Protein AF-A0A7X3Z7V6-F1 (afdb_monomer_lite)

Sequence (197 aa):
FATQTPAPHGSTLRVSRHANAFFHFGKPVTSTQVEGDAVRISFADGTSYLADFVILGTGFTVDPLSRVEFGKAASEIQLWEDVFTPPEDEPSADLARFPYLNPDISIREKEPGKATWLKNVYCFNYGASASLGKVSGDIPGVSEGAEWLARALAATLYAEDIETHWRGLLDYAKPELDGSEWTASELEPTEREGQVA

Secondary structure (DSSP, 8-state):
--SPPPPPHHHHHHHTTSTT----TT--EEEEEEETTEEEEEETTS-EEEES-----------GGG-GGGGGGGGGB-BGGGT----TTS--HHHHTSB-B-TTSBBPBSSTTSSGGGGG-B--SGGGHHHH-SSSSSTTTHHHHHHHHHHHHHHHHHHHTHHHHHHHHHT----S--S-S--PPP-----------

Foldseek 3Di:
DVDDDDDDPVVCVVQVVDPPRDDDPPFDFDDWDDDPQWIWTAGPVRDIDTGNDDDDPPDDAQALPVDCVCPPCSVQFAFLLLPDDDDPVDDDPRRRRQGQDDQLQFTDTSDPPPCPCSRVDGDQEPSCCSHHNPQRHDPVRVVVNVVSNVVSVVVVVCVVCVVVVVVVVVPPDDDPDDPPPDDDDDDDDDPDPDPDD

Radius of gyration: 31.85 Å; chains: 1; bounding box: 66×59×101 Å

Structure (mmCIF, N/CA/C/O backbone):
data_AF-A0A7X3Z7V6-F1
#
_entry.id   AF-A0A7X3Z7V6-F1
#
loop_
_atom_site.group_PDB
_atom_site.id
_atom_site.type_symbol
_atom_site.label_atom_id
_atom_site.label_alt_id
_atom_site.label_comp_id
_atom_site.label_asym_id
_atom_site.label_entity_id
_atom_site.label_seq_id
_atom_site.pdbx_PDB_ins_code
_atom_site.Cartn_x
_atom_site.Cartn_y
_atom_site.Cartn_z
_atom_site.occupancy
_atom_site.B_iso_or_equiv
_atom_site.auth_seq_id
_atom_site.auth_comp_id
_atom_site.auth_asym_id
_atom_site.auth_atom_id
_atom_site.pdbx_PDB_model_num
ATOM 1 N N . PHE A 1 1 ? -2.231 8.484 8.009 1.00 71.25 1 PHE A N 1
ATOM 2 C CA . PHE A 1 1 ? -2.499 7.107 8.471 1.00 71.25 1 PHE A CA 1
ATOM 3 C C . PHE A 1 1 ? -3.329 7.046 9.750 1.00 71.25 1 PHE A C 1
ATOM 5 O O . PHE A 1 1 ? -4.149 6.148 9.845 1.00 71.25 1 PHE A O 1
ATOM 12 N N . ALA A 1 2 ? -3.197 8.001 10.684 1.00 72.31 2 ALA A N 1
ATOM 13 C CA . ALA A 1 2 ? -3.996 8.031 11.920 1.00 72.31 2 ALA A CA 1
ATOM 14 C C . ALA A 1 2 ? -5.523 8.108 11.703 1.00 72.31 2 ALA A C 1
ATOM 16 O O . ALA A 1 2 ? -6.296 7.617 12.520 1.00 72.31 2 ALA A O 1
ATOM 17 N N . THR A 1 3 ? -5.962 8.699 10.591 1.00 73.00 3 THR A N 1
ATOM 18 C CA . THR A 1 3 ? -7.380 8.829 10.237 1.00 73.00 3 THR A CA 1
ATOM 19 C C . THR A 1 3 ? -7.706 7.941 9.043 1.00 73.00 3 THR A C 1
ATOM 21 O O . THR A 1 3 ? -7.067 8.046 7.991 1.00 73.00 3 THR A O 1
ATOM 24 N N . GLN A 1 4 ? -8.707 7.076 9.199 1.00 74.19 4 GLN A N 1
ATOM 25 C CA . GLN A 1 4 ? -9.230 6.236 8.123 1.00 74.19 4 GLN A CA 1
ATOM 26 C C . GLN A 1 4 ? -10.363 6.940 7.372 1.00 74.19 4 GLN A C 1
ATOM 28 O O . GLN A 1 4 ? -10.990 7.872 7.882 1.00 74.19 4 GLN A O 1
ATOM 33 N N . THR A 1 5 ? -10.629 6.484 6.147 1.00 79.00 5 THR A N 1
ATOM 34 C CA . THR A 1 5 ? -11.783 6.944 5.370 1.00 79.00 5 THR A CA 1
ATOM 35 C C . THR A 1 5 ? -13.064 6.610 6.141 1.00 79.00 5 THR A C 1
ATOM 37 O O . THR A 1 5 ? -13.244 5.456 6.537 1.00 79.00 5 THR A O 1
ATOM 40 N N . PRO A 1 6 ? -13.959 7.584 6.380 1.00 84.19 6 PRO A N 1
ATOM 41 C CA . PRO A 1 6 ? -15.192 7.322 7.107 1.00 84.19 6 PRO A CA 1
ATOM 42 C C . PRO A 1 6 ? -16.095 6.361 6.329 1.00 84.19 6 PRO A C 1
ATOM 44 O O . PRO A 1 6 ? -16.021 6.258 5.101 1.00 84.19 6 PRO A O 1
ATOM 47 N N . ALA A 1 7 ? -17.002 5.694 7.045 1.00 87.62 7 ALA A N 1
ATOM 48 C CA . ALA A 1 7 ? -18.021 4.863 6.416 1.00 87.62 7 ALA A CA 1
ATOM 49 C C . ALA A 1 7 ? -18.830 5.676 5.377 1.00 87.62 7 ALA A C 1
ATOM 51 O O . ALA A 1 7 ? -19.183 6.831 5.651 1.00 87.62 7 ALA A O 1
ATOM 52 N N . PRO A 1 8 ? -19.165 5.103 4.201 1.00 90.94 8 PRO A N 1
ATOM 53 C CA . PRO A 1 8 ? -19.868 5.831 3.150 1.00 90.94 8 PRO A CA 1
ATOM 54 C C . PRO A 1 8 ? -21.193 6.413 3.642 1.00 90.94 8 PRO A C 1
ATOM 56 O O . PRO A 1 8 ? -22.052 5.679 4.133 1.00 90.94 8 PRO A O 1
ATOM 59 N N . HIS A 1 9 ? -21.391 7.717 3.430 1.00 93.62 9 HIS A N 1
ATOM 60 C CA . HIS A 1 9 ? -22.564 8.456 3.910 1.00 93.62 9 HIS A CA 1
ATOM 61 C C . HIS A 1 9 ? -23.893 7.753 3.584 1.00 93.62 9 HIS A C 1
ATOM 63 O O . HIS A 1 9 ? -24.727 7.544 4.464 1.00 93.62 9 HIS A O 1
ATOM 69 N N . GLY A 1 10 ? -24.066 7.308 2.336 1.00 96.31 10 GLY A N 1
ATOM 70 C CA . GLY A 1 10 ? -25.277 6.602 1.914 1.00 96.31 10 GLY A CA 1
ATOM 71 C C . GLY A 1 10 ? -25.501 5.269 2.635 1.00 96.31 10 GLY A C 1
ATOM 72 O O . GLY A 1 10 ? -26.644 4.917 2.908 1.00 96.31 10 GLY A O 1
ATOM 73 N N . SER A 1 11 ? -24.437 4.532 2.969 1.00 94.38 11 SER A N 1
ATOM 74 C CA . SER A 1 11 ? -24.537 3.280 3.731 1.00 94.38 11 SER A CA 1
ATOM 75 C C . SER A 1 11 ? -24.897 3.547 5.189 1.00 94.38 11 SER A C 1
ATOM 77 O O . SER A 1 11 ? -25.818 2.917 5.708 1.00 94.38 11 SER A O 1
ATOM 79 N N . THR A 1 12 ? -24.257 4.539 5.811 1.00 95.50 12 THR A N 1
ATOM 80 C CA . THR A 1 12 ? -24.565 4.969 7.181 1.00 95.50 12 THR A CA 1
ATOM 81 C C . THR A 1 12 ? -26.027 5.403 7.313 1.00 95.50 12 THR A C 1
ATOM 83 O O . THR A 1 12 ? -26.716 4.945 8.221 1.00 95.50 12 THR A O 1
ATOM 86 N N . LEU A 1 13 ? -26.543 6.190 6.358 1.00 96.75 13 LEU A N 1
ATOM 87 C CA . LEU A 1 13 ? -27.945 6.630 6.342 1.00 96.75 13 LEU A CA 1
ATOM 88 C C . LEU A 1 13 ? -28.961 5.505 6.122 1.00 96.75 13 LEU A C 1
ATOM 90 O O . LEU A 1 13 ? -30.123 5.667 6.490 1.00 96.75 13 LEU A O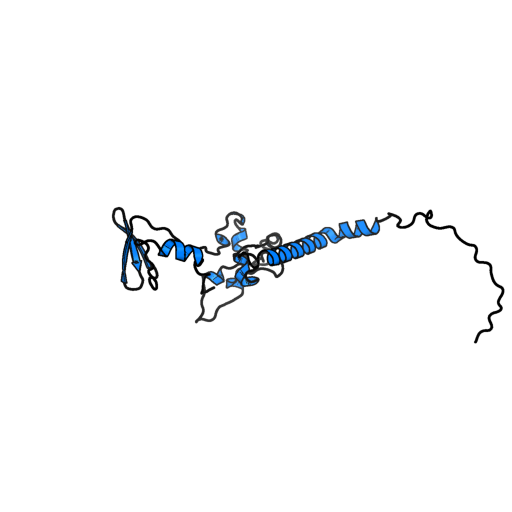 1
ATOM 94 N N . ARG A 1 14 ? -28.583 4.397 5.474 1.00 97.31 14 ARG A N 1
ATOM 95 C CA . ARG A 1 14 ? -29.479 3.237 5.346 1.00 97.31 14 ARG A CA 1
ATOM 96 C C . ARG A 1 14 ? -29.594 2.500 6.675 1.00 97.31 14 ARG A C 1
ATOM 98 O O . ARG A 1 14 ? -30.705 2.192 7.086 1.00 97.31 14 ARG A O 1
ATOM 105 N N . VAL A 1 15 ? -28.470 2.279 7.357 1.00 96.12 15 VAL A N 1
ATOM 106 C CA . VAL A 1 15 ? -28.438 1.592 8.657 1.00 96.12 15 VAL A CA 1
ATOM 107 C C . VAL A 1 15 ? -29.130 2.422 9.740 1.00 96.12 15 VAL A C 1
ATOM 109 O O . VAL A 1 15 ? -29.922 1.885 10.509 1.00 96.12 15 VAL A O 1
ATOM 112 N N . SER A 1 16 ? -28.909 3.740 9.767 1.00 96.88 16 SER A N 1
ATOM 113 C CA . SER A 1 16 ? -29.427 4.617 10.827 1.00 96.88 16 SER A CA 1
ATOM 114 C C . SER A 1 16 ? -30.951 4.780 10.859 1.00 96.88 16 SER A C 1
ATOM 116 O O . SER A 1 16 ? -31.480 5.353 11.806 1.00 96.88 16 SER A O 1
ATOM 118 N N . ARG A 1 17 ? -31.676 4.292 9.844 1.00 97.06 17 ARG A N 1
ATOM 119 C CA . ARG A 1 17 ? -33.149 4.340 9.790 1.00 97.06 17 ARG A CA 1
ATOM 120 C C . ARG A 1 17 ? -33.819 3.265 10.641 1.00 97.06 17 ARG A C 1
ATOM 122 O O . ARG A 1 17 ? -35.025 3.335 10.861 1.00 97.06 17 ARG A O 1
ATOM 129 N N . HIS A 1 18 ? -33.070 2.257 11.074 1.00 98.00 18 HIS A N 1
ATOM 130 C CA . HIS A 1 18 ? -33.606 1.141 11.837 1.00 98.00 18 HIS A CA 1
ATOM 131 C C . HIS A 1 18 ? -33.571 1.442 13.338 1.00 98.00 18 HIS A C 1
ATOM 133 O O . HIS A 1 18 ? -32.537 1.825 13.876 1.00 98.00 18 HIS A O 1
ATOM 139 N N . ALA A 1 19 ? -34.693 1.223 14.032 1.00 97.69 19 ALA A N 1
ATOM 140 C CA . ALA A 1 19 ? -34.815 1.498 15.468 1.00 97.69 19 ALA A CA 1
ATOM 141 C C . ALA A 1 19 ? -33.886 0.636 16.348 1.00 97.69 19 ALA A C 1
ATOM 143 O O . ALA A 1 19 ? -33.619 0.987 17.491 1.00 97.69 19 ALA A O 1
ATOM 144 N N . ASN A 1 20 ? -33.397 -0.488 15.819 1.00 96.75 20 ASN A N 1
ATOM 145 C CA . ASN A 1 20 ? -32.467 -1.405 16.474 1.00 96.75 20 ASN A CA 1
ATOM 146 C C . ASN A 1 20 ? -31.002 -1.216 16.028 1.00 96.75 20 ASN A C 1
ATOM 148 O O . ASN A 1 20 ? -30.181 -2.095 16.278 1.00 96.75 20 ASN A O 1
ATOM 152 N N . ALA A 1 21 ? -30.670 -0.112 15.350 1.00 96.56 21 ALA A N 1
ATOM 153 C CA . ALA A 1 21 ? -29.297 0.233 14.995 1.00 96.56 21 ALA A CA 1
ATOM 154 C C . ALA A 1 21 ? -28.728 1.267 15.976 1.00 96.56 21 ALA A C 1
ATOM 156 O O . ALA A 1 21 ? -29.267 2.365 16.122 1.00 96.56 21 ALA A O 1
ATOM 157 N N . PHE A 1 22 ? -27.606 0.931 16.615 1.00 95.56 22 PHE A N 1
ATOM 158 C CA . PHE A 1 22 ? -26.957 1.775 17.618 1.00 95.56 22 PHE A CA 1
ATOM 159 C C . PHE A 1 22 ? -25.530 2.123 17.194 1.00 95.56 22 PHE A C 1
ATOM 161 O O . PHE A 1 22 ? -24.788 1.272 16.708 1.00 95.56 22 PHE A O 1
ATOM 168 N N . PHE A 1 23 ? -25.142 3.383 17.397 1.00 94.75 23 PHE A N 1
ATOM 169 C CA . PHE A 1 23 ? -23.810 3.894 17.075 1.00 94.75 23 PHE A CA 1
ATOM 170 C C . PHE A 1 23 ? -23.120 4.324 18.368 1.00 94.75 23 PHE A C 1
ATOM 172 O O . PHE A 1 23 ? -23.480 5.337 18.969 1.00 94.75 23 PHE A O 1
ATOM 179 N N . HIS A 1 24 ? -22.139 3.542 18.811 1.00 94.31 24 HIS A N 1
ATOM 180 C CA . HIS A 1 24 ? -21.400 3.805 20.041 1.00 94.31 24 HIS A CA 1
ATOM 181 C C . HIS A 1 24 ? -20.011 4.367 19.719 1.00 94.31 24 HIS A C 1
ATOM 183 O O . HIS A 1 24 ? -19.082 3.630 19.401 1.00 94.31 24 HIS A O 1
ATOM 189 N N . PHE A 1 25 ? -19.878 5.692 19.786 1.00 93.00 25 PHE A N 1
ATOM 190 C CA . PHE A 1 25 ? -18.609 6.395 19.579 1.00 93.00 25 PHE A CA 1
ATOM 191 C C . PHE A 1 25 ? -17.807 6.493 20.879 1.00 93.00 25 PHE A C 1
ATOM 193 O O . PHE A 1 25 ? -18.372 6.413 21.968 1.00 93.00 25 PHE A O 1
ATOM 200 N N . GLY A 1 26 ? -16.488 6.676 20.774 1.00 92.38 26 GLY A N 1
ATOM 201 C CA . GLY A 1 26 ? -15.622 6.777 21.955 1.00 92.38 26 GLY A CA 1
ATOM 202 C C . GLY A 1 26 ? -15.549 5.483 22.773 1.00 92.38 26 GLY A C 1
ATOM 203 O O . GLY A 1 26 ? -15.212 5.526 23.951 1.00 92.38 26 GLY A O 1
ATOM 204 N N . LYS A 1 27 ? -15.841 4.333 22.151 1.00 95.50 27 LYS A N 1
ATOM 205 C CA . LYS A 1 27 ? -15.773 2.998 22.760 1.00 95.50 27 LYS A CA 1
ATOM 206 C C . LYS A 1 27 ? -14.655 2.138 22.143 1.00 95.50 27 LYS A C 1
ATOM 208 O O . LYS A 1 27 ? -14.966 1.155 21.472 1.00 95.50 27 LYS A O 1
ATOM 213 N N . PRO A 1 28 ? -13.359 2.476 22.313 1.00 94.56 28 PRO A N 1
ATOM 214 C CA . PRO A 1 28 ? -12.284 1.577 21.902 1.00 94.56 28 PRO A CA 1
ATOM 215 C C . PRO A 1 28 ? -12.444 0.223 22.594 1.00 94.56 28 PRO A C 1
ATOM 217 O O . PRO A 1 28 ? -12.554 0.172 23.821 1.00 94.56 28 PRO A O 1
ATOM 220 N N . VAL A 1 29 ? -12.479 -0.855 21.813 1.00 95.81 29 VAL A N 1
ATOM 221 C CA . VAL A 1 29 ? -12.531 -2.224 22.337 1.00 95.81 29 VAL A CA 1
ATOM 222 C C . VAL A 1 29 ? -11.159 -2.582 22.899 1.00 95.81 29 VAL A C 1
ATOM 224 O O . VAL A 1 29 ? -10.154 -2.430 22.209 1.00 95.81 29 VAL A O 1
ATOM 227 N N . THR A 1 30 ? -11.117 -3.061 24.139 1.00 97.06 30 THR A N 1
ATOM 228 C CA . THR A 1 30 ? -9.880 -3.479 24.820 1.00 97.06 30 THR A CA 1
ATOM 229 C C . THR A 1 30 ? -9.747 -4.991 24.911 1.00 97.06 30 THR A C 1
ATOM 231 O O . THR A 1 30 ? -8.635 -5.511 24.871 1.00 97.06 30 THR A O 1
ATOM 234 N N . SER A 1 31 ? -10.862 -5.715 25.012 1.00 97.00 31 SER A N 1
ATOM 235 C CA . SER A 1 31 ? -10.863 -7.176 25.017 1.00 97.00 31 SER A CA 1
ATOM 236 C C . SER A 1 31 ? -12.197 -7.748 24.551 1.00 97.00 31 SER A C 1
ATOM 238 O O . SER A 1 31 ? -13.240 -7.092 24.610 1.00 97.00 31 SER A O 1
ATOM 240 N N . THR A 1 32 ? -12.151 -9.001 24.099 1.00 97.00 32 THR A N 1
ATOM 241 C CA . THR A 1 32 ? -13.337 -9.825 23.869 1.00 97.00 32 THR A CA 1
ATOM 242 C C . THR A 1 32 ? -13.160 -11.160 24.580 1.00 97.00 32 THR A C 1
ATOM 244 O O . THR A 1 32 ? -12.076 -11.742 24.541 1.00 97.00 32 THR A O 1
ATOM 247 N N . GLN A 1 33 ? -14.200 -11.624 25.268 1.00 97.69 33 GLN A N 1
ATOM 248 C CA . GLN A 1 33 ? -14.177 -12.880 26.011 1.00 97.69 33 GLN A CA 1
ATOM 249 C C . GLN A 1 33 ? -15.481 -13.641 25.790 1.00 97.69 33 GLN A C 1
ATOM 251 O O . GLN A 1 33 ? -16.561 -13.065 25.889 1.00 97.69 33 GLN A O 1
ATOM 256 N N . VAL A 1 34 ? -15.381 -14.935 25.493 1.00 97.50 34 VAL A N 1
ATOM 257 C CA . VAL A 1 34 ? -16.552 -15.813 25.401 1.00 97.50 34 VAL A CA 1
ATOM 258 C C . VAL A 1 34 ? -17.108 -16.048 26.805 1.00 97.50 34 VAL A C 1
ATOM 260 O O . VAL A 1 34 ? -16.370 -16.433 27.712 1.00 97.50 34 VAL A O 1
ATOM 263 N N . GLU A 1 35 ? -18.408 -15.827 26.974 1.00 96.06 35 GLU A N 1
ATOM 264 C CA . GLU A 1 35 ? -19.155 -16.056 28.207 1.00 96.06 35 GLU A CA 1
ATOM 265 C C . GLU A 1 35 ? -20.439 -16.830 27.895 1.00 96.06 35 GLU A C 1
ATOM 267 O O . GLU A 1 35 ? -21.440 -16.262 27.458 1.00 96.06 35 GLU A O 1
ATOM 272 N N . GLY A 1 36 ? -20.405 -18.148 28.117 1.00 95.38 36 GLY A N 1
ATOM 273 C CA . GLY A 1 36 ? -21.494 -19.036 27.708 1.00 95.38 36 GLY A CA 1
ATOM 274 C C . GLY A 1 36 ? -21.668 -19.016 26.189 1.00 95.38 36 GLY A C 1
ATOM 275 O O . GLY A 1 36 ? -20.706 -19.256 25.462 1.00 95.38 36 GLY A O 1
ATOM 276 N N . ASP A 1 37 ? -22.879 -18.686 25.737 1.00 96.06 37 ASP A N 1
ATOM 277 C CA . ASP A 1 37 ? -23.245 -18.600 24.316 1.00 96.06 37 ASP A CA 1
ATOM 278 C C . ASP A 1 37 ? -23.080 -17.182 23.729 1.00 96.06 37 ASP A C 1
ATOM 280 O O . ASP A 1 37 ? -23.506 -16.919 22.608 1.00 96.06 37 ASP A O 1
ATOM 284 N N . ALA A 1 38 ? -22.470 -16.257 24.478 1.00 97.69 38 ALA A N 1
ATOM 285 C CA . ALA A 1 38 ? -22.272 -14.868 24.073 1.00 97.69 38 ALA A CA 1
ATOM 286 C C . ALA A 1 38 ? -20.796 -14.447 24.143 1.00 97.69 38 ALA A C 1
ATOM 288 O O . ALA A 1 38 ? -19.935 -15.133 24.699 1.00 97.69 38 ALA A O 1
ATOM 289 N N . VAL A 1 39 ? -20.501 -13.270 23.596 1.00 97.88 39 VAL A N 1
ATOM 290 C CA . VAL A 1 39 ? -19.197 -12.612 23.672 1.00 97.88 39 VAL A CA 1
ATOM 291 C C . VAL A 1 39 ? -19.338 -11.313 24.453 1.00 97.88 39 VAL A C 1
ATOM 293 O O . VAL A 1 39 ? -20.080 -10.411 24.058 1.00 97.88 39 VAL A O 1
ATOM 296 N N . ARG A 1 40 ? -18.591 -11.194 25.554 1.00 98.12 40 ARG A N 1
ATOM 297 C CA . ARG A 1 40 ? -18.402 -9.932 26.267 1.00 98.12 40 ARG A CA 1
ATOM 298 C C . ARG A 1 40 ? -17.357 -9.101 25.544 1.00 98.12 40 ARG A C 1
ATOM 300 O O . ARG A 1 40 ? -16.211 -9.517 25.403 1.00 98.12 40 ARG A O 1
ATOM 307 N N . ILE A 1 41 ? -17.750 -7.906 25.138 1.00 98.06 41 ILE A N 1
ATOM 308 C CA . ILE A 1 41 ? -16.894 -6.884 24.546 1.00 98.06 41 ILE A CA 1
ATOM 309 C C . ILE A 1 41 ? -16.616 -5.849 25.634 1.00 98.06 41 ILE A C 1
ATOM 311 O O . ILE A 1 41 ? -17.555 -5.234 26.140 1.00 98.06 41 ILE A O 1
ATOM 315 N N . SER A 1 42 ? -15.352 -5.668 26.006 1.00 98.06 42 SER A N 1
ATOM 316 C CA . SER A 1 42 ? -14.936 -4.668 26.996 1.00 98.06 42 SER A CA 1
ATOM 317 C C . SER A 1 42 ? -14.412 -3.421 26.301 1.00 98.06 42 SER A C 1
ATOM 319 O O . SER A 1 42 ? -13.704 -3.515 25.295 1.00 98.06 42 SER A O 1
ATOM 321 N N . PHE A 1 43 ? -14.740 -2.255 26.849 1.00 98.06 43 PHE A N 1
ATOM 322 C CA . PHE A 1 43 ? -14.331 -0.964 26.312 1.00 98.06 43 PHE A CA 1
ATOM 323 C C . PHE A 1 43 ? -13.353 -0.247 27.246 1.00 98.06 43 PHE A C 1
ATOM 325 O O . PHE A 1 43 ? -13.314 -0.493 28.452 1.00 98.06 43 PHE A O 1
ATOM 332 N N . ALA A 1 44 ? -12.568 0.675 26.687 1.00 97.06 44 ALA A N 1
ATOM 333 C CA . ALA A 1 44 ? -11.531 1.409 27.415 1.00 97.06 44 ALA A CA 1
ATOM 334 C C . ALA A 1 44 ? -12.058 2.280 28.571 1.00 97.06 44 ALA A C 1
ATOM 336 O O . ALA A 1 44 ? -11.307 2.592 29.490 1.00 97.06 44 ALA A O 1
ATOM 337 N N . ASP A 1 45 ? -13.340 2.647 28.558 1.00 96.38 45 ASP A N 1
ATOM 338 C CA . ASP A 1 45 ? -13.985 3.411 29.632 1.00 96.38 45 ASP A CA 1
ATOM 339 C C . ASP A 1 45 ? -14.537 2.533 30.772 1.00 96.38 45 ASP A C 1
ATOM 341 O O . ASP A 1 45 ? -15.274 3.012 31.632 1.00 96.38 45 ASP A O 1
ATOM 345 N N . GLY A 1 46 ? -14.206 1.238 30.769 1.00 96.62 46 GLY A N 1
ATOM 346 C CA . GLY A 1 46 ? -14.630 0.267 31.777 1.00 96.62 46 G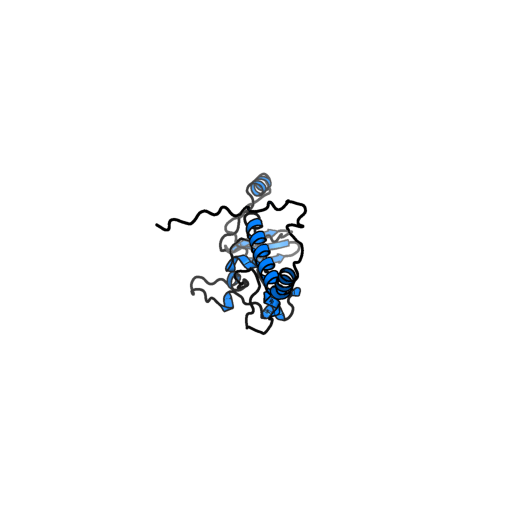LY A CA 1
ATOM 347 C C . GLY A 1 46 ? -16.032 -0.304 31.556 1.00 96.62 46 GLY A C 1
ATOM 348 O O . GLY A 1 46 ? -16.447 -1.195 32.297 1.00 96.62 46 GLY A O 1
ATOM 349 N N . THR A 1 47 ? -16.772 0.163 30.546 1.00 97.44 47 THR A N 1
ATOM 350 C CA . THR A 1 47 ? -18.068 -0.432 30.192 1.00 97.44 47 THR A CA 1
ATOM 351 C C . THR A 1 47 ? -17.897 -1.725 29.389 1.00 97.44 47 THR A C 1
ATOM 353 O O . THR A 1 47 ? -16.834 -1.996 28.830 1.00 97.44 47 THR A O 1
ATOM 356 N N . SER A 1 48 ? -18.952 -2.542 29.318 1.00 97.12 48 SER A N 1
ATOM 357 C CA . SER A 1 48 ? -18.970 -3.741 28.474 1.00 97.12 48 SER A CA 1
ATOM 358 C C . SER A 1 48 ? -20.340 -3.987 27.848 1.00 97.12 48 SER A C 1
ATOM 360 O O . SER A 1 48 ? -21.349 -3.451 28.311 1.00 97.12 48 SER A O 1
ATOM 362 N N . TYR A 1 49 ? -20.365 -4.795 26.790 1.00 97.06 49 TYR A N 1
ATOM 363 C CA . TYR A 1 49 ? -21.578 -5.228 26.102 1.00 97.06 49 TYR A CA 1
ATOM 364 C C . TYR A 1 49 ? -21.518 -6.731 25.820 1.00 97.06 49 TYR A C 1
ATOM 366 O O . TYR A 1 49 ? -20.454 -7.244 25.482 1.00 97.06 49 TYR A O 1
ATOM 374 N N . LEU A 1 50 ? -22.643 -7.432 25.966 1.00 97.69 50 LEU A N 1
ATOM 375 C CA . LEU A 1 50 ? -22.776 -8.844 25.604 1.00 97.69 50 LEU A CA 1
ATOM 376 C C . LEU A 1 50 ? -23.501 -8.947 24.265 1.00 97.69 50 LEU A C 1
ATOM 378 O O . LEU A 1 50 ? -24.576 -8.373 24.109 1.00 97.69 50 LEU A O 1
ATOM 382 N N . ALA A 1 51 ? -22.910 -9.675 23.322 1.00 97.44 51 ALA A N 1
ATOM 383 C CA . ALA A 1 51 ? -23.493 -9.929 22.011 1.00 97.44 51 ALA A CA 1
ATOM 384 C C . ALA A 1 51 ? -23.403 -11.416 21.660 1.00 97.44 51 ALA A C 1
ATOM 386 O O . ALA A 1 51 ? -22.391 -12.052 21.942 1.00 97.44 51 ALA A O 1
ATOM 387 N N . ASP A 1 52 ? -24.425 -11.950 20.994 1.00 97.81 52 ASP A N 1
ATOM 388 C CA . ASP A 1 52 ? -24.421 -13.341 20.516 1.00 97.81 52 ASP A CA 1
ATOM 389 C C . ASP A 1 52 ? -23.406 -13.546 19.375 1.00 97.81 52 ASP A C 1
ATOM 391 O O . ASP A 1 52 ? -22.813 -14.611 19.227 1.00 97.81 52 ASP A O 1
ATOM 395 N N . PHE A 1 53 ? -23.166 -12.501 18.573 1.00 96.19 53 PHE A N 1
ATOM 396 C CA . PHE A 1 53 ? -22.228 -12.519 17.450 1.00 96.19 53 PHE A CA 1
ATOM 397 C C . PHE A 1 53 ? -21.396 -11.239 17.392 1.00 96.19 53 PHE A C 1
ATOM 399 O O . PHE A 1 53 ? -21.884 -10.146 17.683 1.00 96.19 53 PHE A O 1
ATOM 406 N N . VAL A 1 54 ? -20.149 -11.369 16.933 1.00 95.69 54 VAL A N 1
ATOM 407 C CA . VAL A 1 54 ? -19.232 -10.244 16.711 1.00 95.69 54 VAL A CA 1
ATOM 408 C C . VAL A 1 54 ? -18.722 -10.280 15.275 1.00 95.69 54 VAL A C 1
ATOM 410 O O . VAL A 1 54 ? -18.183 -11.287 14.823 1.00 95.69 54 VAL A O 1
ATOM 413 N N . ILE A 1 55 ? -18.875 -9.164 14.560 1.00 95.12 55 ILE A N 1
ATOM 414 C CA . ILE A 1 55 ? -18.339 -8.973 13.208 1.00 95.12 55 ILE A CA 1
ATOM 415 C C . ILE A 1 55 ? -17.170 -7.991 13.298 1.00 95.12 55 ILE A C 1
ATOM 417 O O . ILE A 1 55 ? -17.346 -6.841 13.701 1.00 95.12 55 ILE A O 1
ATOM 421 N N . LEU A 1 56 ? -15.972 -8.442 12.919 1.00 92.50 56 LEU A N 1
ATOM 422 C CA . LEU A 1 56 ? -14.750 -7.641 12.998 1.00 92.50 56 LEU A CA 1
ATOM 423 C C . LEU A 1 56 ? -14.586 -6.772 11.747 1.00 92.50 56 LEU A C 1
ATOM 425 O O . LEU A 1 56 ? -14.064 -7.207 10.725 1.00 92.50 56 LEU A O 1
ATOM 429 N N . GLY A 1 57 ? -15.026 -5.519 11.842 1.00 89.44 57 GLY A N 1
ATOM 430 C CA . GLY A 1 57 ? -14.802 -4.480 10.831 1.00 89.44 57 GLY A CA 1
ATOM 431 C C . GLY A 1 57 ? -13.518 -3.676 11.062 1.00 89.44 57 GLY A C 1
ATOM 432 O O . GLY A 1 57 ? -13.545 -2.458 10.932 1.00 89.44 57 GLY A O 1
ATOM 433 N N . THR A 1 58 ? -12.418 -4.320 11.466 1.00 87.25 58 THR A N 1
ATOM 434 C CA . THR A 1 58 ? -11.185 -3.654 11.945 1.00 87.25 58 THR A CA 1
ATOM 435 C C . THR A 1 58 ? -10.157 -3.343 10.849 1.00 87.25 58 THR A C 1
ATOM 437 O O . THR A 1 58 ? -9.051 -2.906 11.152 1.00 87.25 58 THR A O 1
ATOM 440 N N . GLY A 1 59 ? -10.506 -3.541 9.576 1.00 85.88 59 GLY A N 1
ATOM 441 C CA . GLY A 1 59 ? -9.629 -3.249 8.439 1.00 85.88 59 GLY A CA 1
ATOM 442 C C . GLY A 1 59 ? -8.558 -4.316 8.191 1.00 85.88 59 GLY A C 1
ATOM 443 O O . GLY A 1 59 ? -8.779 -5.499 8.445 1.00 85.88 59 GLY A O 1
ATOM 444 N N . PHE A 1 60 ? -7.415 -3.886 7.653 1.00 84.00 60 PHE A N 1
ATOM 445 C CA . PHE A 1 60 ? -6.308 -4.742 7.217 1.00 84.00 60 PHE A CA 1
ATOM 446 C C . PHE A 1 60 ? -4.972 -4.229 7.761 1.00 84.00 60 PHE A C 1
ATOM 448 O O . PHE A 1 60 ? -4.822 -3.035 8.025 1.00 84.00 60 PHE A O 1
ATOM 455 N N . THR A 1 61 ? -3.990 -5.121 7.863 1.00 85.31 61 THR A N 1
ATOM 456 C CA . THR A 1 61 ? -2.601 -4.797 8.209 1.00 85.31 61 THR A CA 1
ATOM 457 C C . THR A 1 61 ? -1.691 -4.927 6.986 1.00 85.31 61 THR A C 1
ATOM 459 O O . THR A 1 61 ? -2.006 -5.641 6.031 1.00 85.31 61 THR A O 1
ATOM 462 N N . VAL A 1 62 ? -0.552 -4.231 7.006 1.00 86.00 62 VAL A N 1
ATOM 463 C CA . VAL A 1 62 ? 0.527 -4.412 6.025 1.00 86.00 62 VAL A CA 1
ATOM 464 C C . VAL A 1 62 ? 1.613 -5.257 6.675 1.00 86.00 62 VAL A C 1
ATOM 466 O O . VAL A 1 62 ? 2.191 -4.869 7.687 1.00 86.00 62 VAL A O 1
ATOM 469 N N . ASP A 1 63 ? 1.845 -6.439 6.110 1.00 83.94 63 ASP A N 1
ATOM 470 C CA . ASP A 1 63 ? 2.831 -7.388 6.611 1.00 83.94 63 ASP A CA 1
ATOM 471 C C . ASP A 1 63 ? 3.429 -8.218 5.467 1.00 83.94 63 ASP A C 1
ATOM 473 O O . ASP A 1 63 ? 2.862 -9.251 5.090 1.00 83.94 63 ASP A O 1
ATOM 477 N N . PRO A 1 64 ? 4.575 -7.801 4.909 1.00 74.81 64 PRO A N 1
ATOM 478 C CA . PRO A 1 64 ? 5.253 -8.563 3.864 1.00 74.81 64 PRO A CA 1
ATOM 479 C C . PRO A 1 64 ? 5.706 -9.957 4.326 1.00 74.81 64 PRO A C 1
ATOM 481 O O . PRO A 1 64 ? 5.720 -10.884 3.521 1.00 74.81 64 PRO A O 1
ATOM 484 N N . LEU A 1 65 ? 5.995 -10.138 5.622 1.00 77.06 65 LEU A N 1
ATOM 485 C CA . LEU A 1 65 ? 6.431 -11.418 6.195 1.00 77.06 65 LEU A CA 1
ATOM 486 C C . LEU A 1 65 ? 5.305 -12.456 6.247 1.00 77.06 65 LEU A C 1
ATOM 488 O O . LEU A 1 65 ? 5.572 -13.655 6.267 1.00 77.06 65 LEU A O 1
ATOM 492 N N . SER A 1 66 ? 4.046 -12.013 6.228 1.00 79.69 66 SER A N 1
ATOM 493 C CA . SER A 1 66 ? 2.880 -12.907 6.212 1.00 79.69 66 SER A CA 1
ATOM 494 C C . SER A 1 66 ? 2.626 -13.576 4.855 1.00 79.69 66 SER A C 1
ATOM 496 O O . SER A 1 66 ? 1.784 -14.471 4.749 1.00 79.69 66 SER A O 1
ATOM 498 N N . ARG A 1 67 ? 3.324 -13.142 3.798 1.00 83.00 67 ARG A N 1
ATOM 499 C CA . ARG A 1 67 ? 3.068 -13.560 2.418 1.00 83.00 67 ARG A CA 1
ATOM 500 C C . ARG A 1 67 ? 3.908 -14.774 2.051 1.00 83.00 67 ARG A C 1
ATOM 502 O O . ARG A 1 67 ? 5.104 -14.680 1.779 1.00 83.00 67 ARG A O 1
ATOM 509 N N . VAL A 1 68 ? 3.245 -15.927 2.016 1.00 86.25 68 VAL A N 1
ATOM 510 C CA . VAL A 1 68 ? 3.852 -17.225 1.689 1.00 86.25 68 VAL A CA 1
ATOM 511 C C . VAL A 1 68 ? 4.504 -17.241 0.306 1.00 86.25 68 VAL A C 1
ATOM 513 O O . VAL A 1 68 ? 5.457 -17.986 0.093 1.00 86.25 68 VAL A O 1
ATOM 516 N N . GLU A 1 69 ? 4.035 -16.395 -0.614 1.00 87.69 69 GLU A N 1
ATOM 517 C CA . GLU A 1 69 ? 4.527 -16.283 -1.988 1.00 87.69 69 GLU A CA 1
ATOM 518 C C . GLU A 1 69 ? 5.993 -15.821 -2.056 1.00 87.69 69 GLU A C 1
ATOM 520 O O . GLU A 1 69 ? 6.704 -16.184 -2.990 1.00 87.69 69 GLU A O 1
ATOM 525 N N . PHE A 1 70 ? 6.471 -15.074 -1.054 1.00 87.44 70 PHE A N 1
ATOM 526 C CA . PHE A 1 70 ? 7.872 -14.649 -0.972 1.00 87.44 70 PHE A CA 1
ATOM 527 C C . PHE A 1 70 ? 8.774 -15.676 -0.279 1.00 87.44 70 PHE A C 1
ATOM 529 O O . PHE A 1 70 ? 10.000 -15.614 -0.410 1.00 87.44 70 PHE A O 1
ATOM 536 N N . GLY A 1 71 ? 8.201 -16.634 0.455 1.00 88.44 71 GLY A N 1
ATOM 537 C CA . GLY A 1 71 ? 8.952 -17.636 1.207 1.00 88.44 71 GLY A CA 1
ATOM 538 C C . GLY A 1 71 ? 10.071 -17.010 2.049 1.00 88.44 71 GLY A C 1
ATOM 539 O O . GLY A 1 71 ? 9.848 -16.084 2.823 1.00 88.44 71 GLY A O 1
ATOM 540 N N . LYS A 1 72 ? 11.306 -17.495 1.869 1.00 87.69 72 LYS A N 1
ATOM 541 C CA . LYS A 1 72 ? 12.485 -16.976 2.587 1.00 87.69 72 LYS A CA 1
ATOM 542 C C . LYS A 1 72 ? 12.868 -15.547 2.196 1.00 87.69 72 LYS A C 1
ATOM 544 O O . LYS A 1 72 ? 13.531 -14.886 2.978 1.00 87.69 72 LYS A O 1
ATOM 549 N N . ALA A 1 73 ? 12.473 -15.073 1.014 1.00 90.06 73 ALA A N 1
ATOM 550 C CA . ALA A 1 73 ? 12.816 -13.728 0.561 1.00 90.06 73 ALA A CA 1
ATOM 551 C C . ALA A 1 73 ? 11.976 -12.640 1.241 1.00 90.06 73 ALA A C 1
ATOM 553 O O . ALA A 1 73 ? 12.300 -11.466 1.112 1.00 90.06 73 ALA A O 1
ATOM 554 N N . ALA A 1 74 ? 10.922 -13.003 1.982 1.00 92.19 74 ALA A N 1
ATOM 555 C CA . ALA A 1 74 ? 10.091 -12.027 2.679 1.00 92.19 74 ALA A CA 1
ATOM 556 C C . ALA A 1 74 ? 10.906 -11.184 3.678 1.00 92.19 74 ALA A C 1
ATOM 558 O O . ALA A 1 74 ? 10.684 -9.981 3.781 1.00 92.19 74 ALA A O 1
ATOM 559 N N . SER A 1 75 ? 11.888 -11.789 4.362 1.00 92.94 75 SER A N 1
ATOM 560 C CA . SER A 1 75 ? 12.806 -11.083 5.271 1.00 92.94 75 SER A CA 1
ATOM 561 C C . SER A 1 75 ? 13.849 -10.222 4.560 1.00 92.94 75 SER A C 1
ATOM 563 O O . SER A 1 75 ? 14.529 -9.434 5.210 1.00 92.94 75 SER A O 1
ATOM 565 N N . GLU A 1 76 ? 13.981 -10.375 3.242 1.00 95.88 76 GLU A N 1
ATOM 566 C CA . GLU A 1 76 ? 14.916 -9.618 2.407 1.00 95.88 76 GLU A CA 1
ATOM 567 C C . GLU A 1 76 ? 14.253 -8.389 1.768 1.00 95.88 76 GLU A C 1
ATOM 569 O O . GLU A 1 76 ? 14.909 -7.652 1.036 1.00 95.88 76 GLU A O 1
ATOM 574 N N . ILE A 1 77 ? 12.966 -8.145 2.033 1.00 96.12 77 ILE A N 1
ATOM 575 C CA . ILE A 1 77 ? 12.257 -6.930 1.622 1.00 96.12 77 ILE A CA 1
ATOM 576 C C . ILE A 1 77 ? 12.660 -5.794 2.564 1.00 96.12 77 ILE A C 1
ATOM 578 O O . ILE A 1 77 ? 12.497 -5.917 3.777 1.00 96.12 77 ILE A O 1
ATOM 582 N N . GLN A 1 78 ? 13.159 -4.683 2.020 1.00 96.94 78 GLN A N 1
ATOM 583 C CA . GLN A 1 78 ? 13.449 -3.495 2.822 1.00 96.94 78 GLN A CA 1
ATOM 584 C C . GLN A 1 78 ? 12.148 -2.862 3.318 1.00 96.94 78 GLN A C 1
ATOM 586 O O . GLN A 1 78 ? 11.232 -2.619 2.526 1.00 96.94 78 GLN A O 1
ATOM 591 N N . LEU A 1 79 ? 12.069 -2.569 4.613 1.00 96.62 79 LEU A N 1
ATOM 592 C CA . LEU A 1 79 ? 10.918 -1.921 5.241 1.00 96.62 79 LEU A CA 1
ATOM 593 C C . LEU A 1 79 ? 11.263 -0.498 5.689 1.00 96.62 79 LEU A C 1
ATOM 595 O O . LEU A 1 79 ? 12.429 -0.110 5.751 1.00 96.62 79 LEU A O 1
ATOM 599 N N . TRP A 1 80 ? 10.247 0.295 6.020 1.00 96.06 80 TRP A N 1
ATOM 600 C CA . TRP A 1 80 ? 10.450 1.650 6.535 1.00 96.06 80 TRP A CA 1
ATOM 601 C C . TRP A 1 80 ? 11.240 1.681 7.850 1.00 96.06 80 TRP A C 1
ATOM 603 O O . TRP A 1 80 ? 12.061 2.578 8.030 1.00 96.06 80 TRP A O 1
ATOM 613 N N . GLU A 1 81 ? 11.075 0.682 8.722 1.00 95.31 81 GLU A N 1
ATOM 614 C CA . GLU A 1 81 ? 11.893 0.537 9.940 1.00 95.31 81 GLU A CA 1
ATOM 615 C C . GLU A 1 81 ? 13.393 0.366 9.671 1.00 95.31 81 GLU A C 1
ATOM 617 O O . GLU A 1 81 ? 14.208 0.692 10.531 1.00 95.31 81 GLU A O 1
ATOM 622 N N . ASP A 1 82 ? 13.775 -0.097 8.477 1.00 95.94 82 ASP A N 1
ATOM 623 C CA . ASP A 1 82 ? 15.180 -0.283 8.111 1.00 95.94 82 ASP A CA 1
ATOM 624 C C . ASP A 1 82 ? 15.865 1.030 7.703 1.00 95.94 82 ASP A C 1
ATOM 626 O O . ASP A 1 82 ? 17.094 1.095 7.645 1.00 95.94 82 ASP A O 1
ATOM 630 N N . VAL A 1 83 ? 15.089 2.068 7.373 1.00 96.38 83 VAL A N 1
ATOM 631 C CA . VAL A 1 83 ? 15.605 3.319 6.786 1.00 96.38 83 VAL A CA 1
ATOM 632 C C . VAL A 1 83 ? 15.211 4.572 7.560 1.00 96.38 83 VAL A C 1
ATOM 634 O O . VAL A 1 83 ? 15.783 5.636 7.321 1.00 96.38 83 VAL A O 1
ATOM 637 N N . PHE A 1 84 ? 14.244 4.473 8.471 1.00 95.69 84 PHE A N 1
ATOM 638 C CA . PHE A 1 84 ? 13.718 5.611 9.207 1.00 95.69 84 PHE A CA 1
ATOM 639 C C . PHE A 1 84 ? 13.453 5.265 10.672 1.00 95.69 84 PHE A C 1
ATOM 641 O O . PHE A 1 84 ? 12.632 4.407 10.991 1.00 95.69 84 PHE A O 1
ATOM 648 N N . THR A 1 85 ? 14.102 6.011 11.564 1.00 95.50 85 THR A N 1
ATOM 649 C CA . THR A 1 85 ? 13.801 6.000 12.997 1.00 95.50 85 THR A CA 1
ATOM 650 C C . THR A 1 85 ? 12.839 7.150 13.300 1.00 95.50 85 THR A C 1
ATOM 652 O O . THR A 1 85 ? 13.230 8.307 13.115 1.00 95.50 85 THR A O 1
ATOM 655 N N . PRO A 1 86 ? 11.599 6.879 13.750 1.00 94.19 86 PRO A N 1
ATOM 656 C CA . PRO A 1 86 ? 10.664 7.938 14.103 1.00 94.19 86 PRO A CA 1
ATOM 657 C C . PRO A 1 86 ? 11.127 8.705 15.355 1.00 94.19 86 PRO A C 1
ATOM 659 O O . PRO A 1 86 ? 11.840 8.137 16.190 1.00 94.19 86 PRO A O 1
ATOM 662 N N . PRO A 1 87 ? 10.707 9.972 15.520 1.00 93.94 87 PRO A N 1
ATOM 663 C CA . PRO A 1 87 ? 10.816 10.685 16.791 1.00 93.94 87 PRO A CA 1
ATOM 664 C C . PRO A 1 87 ? 10.183 9.896 17.946 1.00 93.94 87 PRO A C 1
ATOM 666 O O . PRO A 1 87 ? 9.220 9.153 17.745 1.00 93.94 87 PRO A O 1
ATOM 669 N N . GLU A 1 88 ? 10.709 10.068 19.163 1.00 93.19 88 GLU A N 1
ATOM 670 C CA . GLU A 1 88 ? 10.247 9.330 20.353 1.00 93.19 88 GLU A CA 1
ATOM 671 C C . GLU A 1 88 ? 8.758 9.549 20.666 1.00 93.19 88 GLU A C 1
ATOM 673 O O . GLU A 1 88 ? 8.111 8.671 21.236 1.00 93.19 88 GLU A O 1
ATOM 678 N N . ASP A 1 89 ? 8.209 10.704 20.292 1.00 94.25 89 ASP A N 1
ATOM 679 C CA . ASP A 1 89 ? 6.824 11.108 20.527 1.00 94.25 89 ASP A CA 1
ATOM 680 C C . ASP A 1 89 ? 5.851 10.706 19.406 1.00 94.25 89 ASP A C 1
ATOM 682 O O . ASP A 1 89 ? 4.636 10.793 19.594 1.00 94.25 89 ASP A O 1
ATOM 686 N N . GLU A 1 90 ? 6.350 10.187 18.279 1.00 90.50 90 GLU A N 1
ATOM 687 C CA . GLU A 1 90 ? 5.536 9.752 17.135 1.00 90.50 90 GLU A CA 1
ATOM 688 C C . GLU A 1 90 ? 5.840 8.306 16.672 1.00 90.50 90 GLU A C 1
ATOM 690 O O . GLU A 1 90 ? 6.012 8.054 15.472 1.00 90.50 90 GLU A O 1
ATOM 695 N N . PRO A 1 91 ? 5.898 7.301 17.573 1.00 91.38 91 PRO A N 1
ATOM 696 C CA . PRO A 1 91 ? 6.149 5.927 17.161 1.00 91.38 91 PRO A CA 1
ATOM 697 C C . PRO A 1 91 ? 4.956 5.361 16.379 1.00 91.38 91 PRO A C 1
ATOM 699 O O . PRO A 1 91 ? 3.792 5.546 16.740 1.00 91.38 91 PRO A O 1
ATOM 702 N N . SER A 1 92 ? 5.236 4.586 15.330 1.00 91.19 92 SER A N 1
ATOM 703 C CA . SER A 1 92 ? 4.202 3.851 14.599 1.00 91.19 92 SE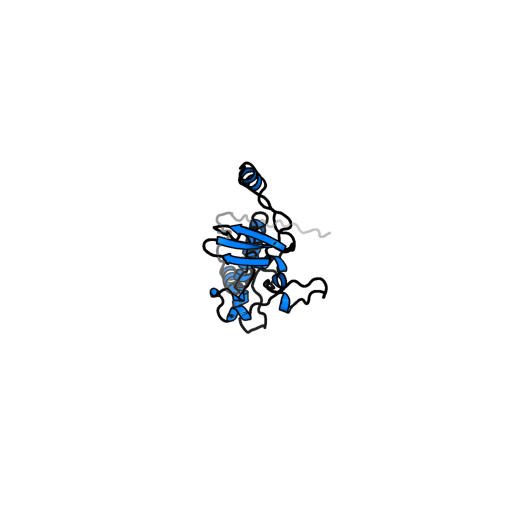R A CA 1
ATOM 704 C C . SER A 1 92 ? 4.713 2.495 14.124 1.00 91.19 92 SER A C 1
ATOM 706 O O . SER A 1 92 ? 5.358 2.383 13.081 1.00 91.19 92 SER A O 1
ATOM 708 N N . ALA A 1 93 ? 4.381 1.449 14.885 1.00 89.00 93 ALA A N 1
ATOM 709 C CA . ALA A 1 93 ? 4.698 0.068 14.521 1.00 89.00 93 ALA A CA 1
ATOM 710 C C . ALA A 1 93 ? 4.013 -0.358 13.212 1.00 89.00 93 ALA A C 1
ATOM 712 O O . ALA A 1 93 ? 4.575 -1.133 12.449 1.00 89.00 93 ALA A O 1
ATOM 713 N N . ASP A 1 94 ? 2.825 0.173 12.913 1.00 88.50 94 ASP A N 1
ATOM 714 C CA . ASP A 1 94 ? 2.134 -0.137 11.661 1.00 88.50 94 ASP A CA 1
ATOM 715 C C . ASP A 1 94 ? 2.874 0.436 10.448 1.00 88.50 94 ASP A C 1
ATOM 717 O O . ASP A 1 94 ? 3.034 -0.261 9.449 1.00 88.50 94 ASP A O 1
ATOM 721 N N . LEU A 1 95 ? 3.354 1.686 10.526 1.00 90.94 95 LEU A N 1
ATOM 722 C CA . LEU A 1 95 ? 4.082 2.322 9.421 1.00 90.94 95 LEU A CA 1
ATOM 723 C C . LEU A 1 95 ? 5.471 1.735 9.209 1.00 90.94 95 LEU A C 1
ATOM 725 O O . LEU A 1 95 ? 5.894 1.593 8.064 1.00 90.94 95 LEU A O 1
ATOM 729 N N . ALA A 1 96 ? 6.137 1.341 10.293 1.00 93.06 96 ALA A N 1
ATOM 730 C CA . ALA A 1 96 ? 7.422 0.649 10.265 1.00 93.06 96 ALA A CA 1
ATOM 731 C C . ALA A 1 96 ? 7.427 -0.563 9.313 1.00 93.06 96 ALA A C 1
ATOM 733 O O . ALA A 1 96 ? 8.415 -0.803 8.623 1.00 93.06 96 ALA A O 1
ATOM 734 N N . ARG A 1 97 ? 6.296 -1.275 9.208 1.00 92.94 97 ARG A N 1
ATOM 735 C CA . ARG A 1 97 ? 6.158 -2.513 8.422 1.00 92.94 97 ARG A CA 1
ATOM 736 C C . ARG A 1 97 ? 5.852 -2.305 6.941 1.00 92.94 97 ARG A C 1
ATOM 738 O O . ARG A 1 97 ? 5.737 -3.285 6.201 1.00 92.94 97 ARG A O 1
ATOM 745 N N . PHE A 1 98 ? 5.678 -1.066 6.484 1.00 94.50 98 PHE A N 1
ATOM 746 C CA . PHE A 1 98 ? 5.452 -0.809 5.064 1.00 94.50 98 PHE A CA 1
ATOM 747 C C . PHE A 1 98 ? 6.735 -1.095 4.265 1.00 94.50 98 PHE A C 1
ATOM 749 O O . PHE A 1 98 ? 7.815 -0.694 4.705 1.00 94.50 98 PHE A O 1
ATOM 756 N N . PRO A 1 99 ? 6.642 -1.735 3.083 1.00 95.06 99 PRO A N 1
ATOM 757 C CA . PRO A 1 99 ? 7.769 -1.850 2.166 1.00 95.06 99 PRO A CA 1
ATOM 758 C C . PRO A 1 99 ? 8.348 -0.483 1.799 1.00 95.06 99 PRO A C 1
ATOM 760 O O . PRO A 1 99 ? 7.607 0.436 1.445 1.00 95.06 99 PRO A O 1
ATOM 763 N N . TYR A 1 100 ? 9.672 -0.372 1.831 1.00 96.50 100 TYR A N 1
ATOM 764 C CA . TYR A 1 100 ? 10.393 0.778 1.310 1.00 96.50 100 TYR A CA 1
ATOM 765 C C . TYR A 1 100 ? 10.696 0.555 -0.175 1.00 96.50 100 TYR A C 1
ATOM 767 O O . TYR A 1 100 ? 11.625 -0.163 -0.541 1.00 96.50 100 TYR A O 1
ATOM 775 N N . LEU A 1 101 ? 9.850 1.115 -1.039 1.00 96.06 101 LEU A N 1
ATOM 776 C CA . LEU A 1 101 ? 9.880 0.857 -2.481 1.00 96.06 101 LEU A CA 1
ATOM 777 C C . LEU A 1 101 ? 10.835 1.778 -3.241 1.00 96.06 101 LEU A C 1
ATOM 779 O O . LEU A 1 101 ? 11.136 2.896 -2.818 1.00 96.06 101 LEU A O 1
ATOM 783 N N . ASN A 1 102 ? 11.243 1.318 -4.420 1.00 96.00 102 ASN A N 1
ATOM 784 C CA . ASN A 1 102 ? 11.904 2.155 -5.412 1.00 96.00 102 ASN A CA 1
ATOM 785 C C . ASN A 1 102 ? 10.902 3.116 -6.095 1.00 96.00 102 ASN A C 1
ATOM 787 O O . ASN A 1 102 ? 9.691 2.868 -6.079 1.00 96.00 102 ASN A O 1
ATOM 791 N N . PRO A 1 103 ? 11.384 4.189 -6.760 1.00 94.56 103 PRO A N 1
ATOM 792 C CA . PRO A 1 103 ? 10.528 5.123 -7.503 1.00 94.56 103 PRO A CA 1
ATOM 793 C C . PRO A 1 103 ? 9.747 4.506 -8.671 1.00 94.56 103 PRO A C 1
ATOM 795 O O . PRO A 1 103 ? 8.893 5.160 -9.252 1.00 94.56 103 PRO A O 1
ATOM 798 N N . ASP A 1 104 ? 10.046 3.275 -9.065 1.00 94.19 104 ASP A N 1
ATOM 799 C CA . ASP A 1 104 ? 9.367 2.546 -10.136 1.00 94.19 104 ASP A CA 1
ATOM 800 C C . ASP A 1 104 ? 8.336 1.531 -9.602 1.00 94.19 104 ASP A C 1
ATOM 802 O O . ASP A 1 104 ? 7.841 0.705 -10.364 1.00 94.19 104 ASP A O 1
ATOM 806 N N . ILE A 1 105 ? 7.998 1.598 -8.304 1.00 94.31 105 ILE A N 1
ATOM 807 C CA . ILE A 1 105 ? 7.053 0.711 -7.593 1.00 94.31 105 ILE A CA 1
ATOM 808 C C . ILE A 1 105 ? 7.639 -0.686 -7.295 1.00 94.31 105 ILE A C 1
ATOM 810 O O . ILE A 1 105 ? 6.996 -1.498 -6.618 1.00 94.31 105 ILE A O 1
ATOM 814 N N . SER A 1 106 ? 8.873 -0.974 -7.722 1.00 95.94 106 SER A N 1
ATOM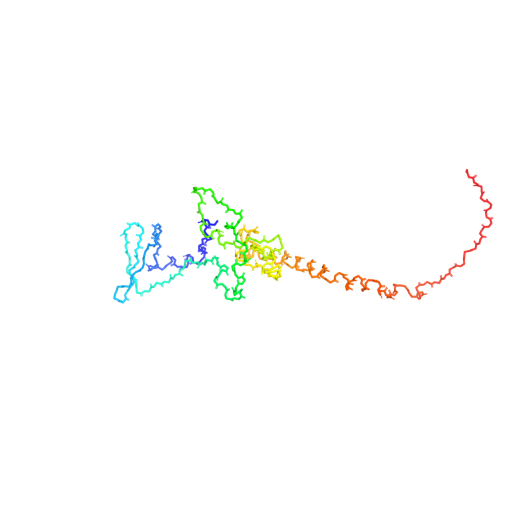 815 C CA . SER A 1 106 ? 9.527 -2.250 -7.430 1.00 95.94 106 SER A CA 1
ATOM 816 C C . SER A 1 106 ? 9.931 -2.388 -5.959 1.00 95.94 106 SER A C 1
ATOM 818 O O . SER A 1 106 ? 10.222 -1.412 -5.254 1.00 95.94 106 SER A O 1
ATOM 820 N N . ILE A 1 107 ? 9.943 -3.634 -5.490 1.00 95.56 107 ILE A N 1
ATOM 821 C CA . ILE A 1 107 ? 10.433 -4.002 -4.167 1.00 95.56 107 ILE A CA 1
ATOM 822 C C . ILE A 1 107 ? 11.953 -3.836 -4.124 1.00 95.56 107 ILE A C 1
ATOM 824 O O . ILE A 1 107 ? 12.681 -4.259 -5.024 1.00 95.56 107 ILE A O 1
ATOM 828 N N . ARG A 1 108 ? 12.434 -3.250 -3.027 1.00 95.94 108 ARG A N 1
ATOM 829 C CA . ARG A 1 108 ? 13.855 -3.060 -2.757 1.00 95.94 108 ARG A CA 1
ATOM 830 C C . ARG A 1 108 ? 14.390 -4.135 -1.814 1.00 95.94 108 ARG A C 1
ATOM 832 O O . ARG A 1 108 ? 13.727 -4.512 -0.848 1.00 95.94 108 ARG A O 1
ATOM 839 N N . GLU A 1 109 ? 15.606 -4.598 -2.088 1.00 96.44 109 GLU A N 1
ATOM 840 C CA . GLU A 1 109 ? 16.336 -5.493 -1.190 1.00 96.44 109 GLU A CA 1
ATOM 841 C C . GLU A 1 109 ? 16.740 -4.759 0.095 1.00 96.44 109 GLU A C 1
ATOM 843 O O . GLU A 1 109 ? 17.297 -3.659 0.041 1.00 96.44 109 GLU A O 1
ATOM 848 N N . LYS A 1 110 ? 16.510 -5.397 1.245 1.00 96.00 110 LYS A N 1
ATOM 849 C CA . LYS A 1 110 ? 17.003 -4.960 2.555 1.00 96.00 110 LYS A CA 1
ATOM 850 C C . LYS A 1 110 ? 18.526 -4.939 2.582 1.00 96.00 110 LYS A C 1
ATOM 852 O O . LYS A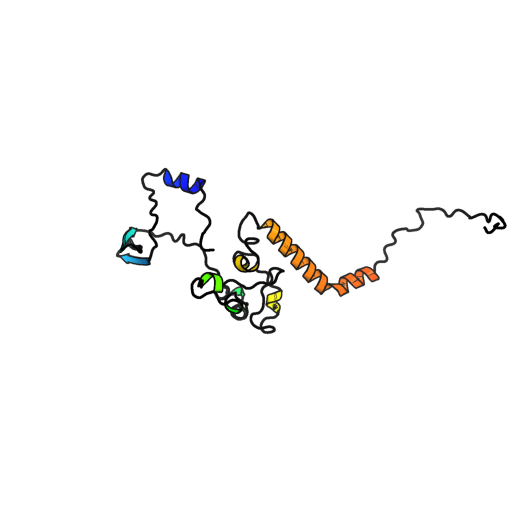 1 110 ? 19.136 -3.946 2.968 1.00 96.00 110 LYS A O 1
ATOM 857 N N . GLU A 1 111 ? 19.129 -6.031 2.125 1.00 96.00 111 GLU A N 1
ATOM 858 C CA . GLU A 1 111 ? 20.566 -6.161 1.929 1.00 96.00 111 GLU A CA 1
ATOM 859 C C . GLU A 1 111 ? 20.849 -6.432 0.444 1.00 96.00 111 GLU A C 1
ATOM 861 O O . GLU A 1 111 ? 20.412 -7.462 -0.079 1.00 96.00 111 GLU A O 1
ATOM 866 N N . PRO A 1 112 ? 21.574 -5.536 -0.250 1.00 94.81 112 PRO A N 1
ATOM 867 C CA . PRO A 1 112 ? 21.853 -5.691 -1.674 1.00 94.81 112 PRO A CA 1
ATOM 868 C C . PRO A 1 112 ? 22.509 -7.036 -2.008 1.00 94.81 112 PRO A C 1
ATOM 870 O O . PRO A 1 112 ? 23.525 -7.405 -1.416 1.00 94.81 112 PRO A O 1
ATOM 873 N N . GLY A 1 113 ? 21.961 -7.749 -2.994 1.00 95.44 113 GLY A N 1
ATOM 874 C CA . GLY A 1 113 ? 22.517 -9.005 -3.499 1.00 95.44 113 GLY A CA 1
ATOM 875 C C . GLY A 1 113 ? 21.943 -10.283 -2.878 1.00 95.44 113 GLY A C 1
ATOM 876 O O . GLY A 1 113 ? 22.219 -11.363 -3.404 1.00 95.44 113 GLY A O 1
ATOM 877 N N . LYS A 1 114 ? 21.149 -10.207 -1.802 1.00 95.06 114 LYS A N 1
ATOM 878 C CA . LYS A 1 114 ? 20.568 -11.397 -1.150 1.00 95.06 114 LYS A CA 1
ATOM 879 C C . LYS A 1 114 ? 19.350 -11.968 -1.874 1.00 95.06 114 LYS A C 1
ATOM 881 O O . LYS A 1 114 ? 19.126 -13.178 -1.845 1.00 95.06 114 LYS A O 1
ATOM 886 N N . ALA A 1 115 ? 18.571 -11.120 -2.531 1.00 94.94 115 ALA A N 1
ATOM 887 C CA . ALA A 1 115 ? 17.352 -11.470 -3.242 1.00 94.94 115 ALA A CA 1
ATOM 888 C C . ALA A 1 115 ? 17.169 -10.560 -4.470 1.00 94.94 115 ALA A C 1
ATOM 890 O O . ALA A 1 115 ? 16.154 -9.885 -4.624 1.00 94.94 115 ALA A O 1
ATOM 891 N N . THR A 1 116 ? 18.148 -10.573 -5.380 1.00 94.25 116 THR A N 1
ATOM 892 C CA . THR A 1 116 ? 18.235 -9.648 -6.531 1.00 94.25 116 THR A CA 1
ATOM 893 C C . THR A 1 116 ? 17.026 -9.670 -7.463 1.00 94.25 116 THR A C 1
ATOM 895 O O . THR A 1 116 ? 16.802 -8.719 -8.208 1.00 94.25 116 THR A O 1
ATOM 898 N N . TRP A 1 117 ? 16.236 -10.743 -7.433 1.00 94.38 117 TRP A N 1
ATOM 899 C CA . TRP A 1 117 ? 15.002 -10.882 -8.201 1.00 94.38 117 TRP A CA 1
ATOM 900 C C . TRP A 1 117 ? 13.850 -10.021 -7.662 1.00 94.38 117 TRP A C 1
ATOM 902 O O . TRP A 1 117 ? 12.902 -9.771 -8.403 1.00 94.38 117 TRP A O 1
ATOM 912 N N . LEU A 1 118 ? 13.920 -9.532 -6.415 1.00 95.06 118 LEU A N 1
ATOM 913 C CA . LEU A 1 118 ? 12.886 -8.671 -5.826 1.00 95.06 118 LEU A CA 1
ATOM 914 C C . LEU A 1 118 ? 12.685 -7.373 -6.614 1.00 95.06 118 LEU A C 1
ATOM 916 O O . LEU A 1 118 ? 11.562 -6.881 -6.679 1.00 95.06 118 LEU A O 1
ATOM 920 N N . LYS A 1 119 ? 13.725 -6.882 -7.302 1.00 93.81 119 LYS A N 1
ATOM 921 C CA . LYS A 1 119 ? 13.627 -5.721 -8.204 1.00 93.81 119 LYS A CA 1
ATOM 922 C C . LYS A 1 119 ? 12.623 -5.920 -9.354 1.00 93.81 119 LYS A C 1
ATOM 924 O O . LYS A 1 119 ? 12.193 -4.949 -9.958 1.00 93.81 119 LYS A O 1
ATOM 929 N N . ASN A 1 120 ? 12.246 -7.168 -9.647 1.00 94.69 120 ASN A N 1
ATOM 930 C CA . ASN A 1 120 ? 11.275 -7.526 -10.684 1.00 94.69 120 ASN A CA 1
ATOM 931 C C . ASN A 1 120 ? 9.855 -7.723 -10.115 1.00 94.69 120 ASN A C 1
ATOM 933 O O . ASN A 1 120 ? 8.944 -8.125 -10.839 1.00 94.69 120 ASN A O 1
ATOM 937 N N . VAL A 1 121 ? 9.656 -7.493 -8.813 1.00 94.75 121 VAL A N 1
ATOM 938 C CA . VAL A 1 121 ? 8.355 -7.583 -8.148 1.00 94.75 121 VAL A CA 1
ATOM 939 C C . VAL A 1 121 ? 7.857 -6.179 -7.851 1.00 94.75 121 VAL A C 1
ATOM 941 O O . VAL A 1 121 ? 8.516 -5.416 -7.153 1.00 94.75 121 VAL A O 1
ATOM 944 N N . TYR A 1 122 ? 6.662 -5.855 -8.336 1.00 94.56 122 TYR A N 1
ATOM 945 C CA . TYR A 1 122 ? 6.079 -4.522 -8.218 1.00 94.56 122 TYR A CA 1
ATOM 946 C C . TYR A 1 122 ? 4.953 -4.513 -7.186 1.00 94.56 122 TYR A C 1
ATOM 948 O O . TYR A 1 122 ? 3.993 -5.282 -7.277 1.00 94.56 122 TYR A O 1
ATOM 956 N N . CYS A 1 123 ? 5.053 -3.634 -6.191 1.00 93.00 123 CYS A N 1
ATOM 957 C CA . CYS A 1 123 ? 4.082 -3.537 -5.105 1.00 93.00 123 CYS A CA 1
ATOM 958 C C . CYS A 1 123 ? 2.938 -2.583 -5.478 1.00 93.00 123 CYS A C 1
ATOM 960 O O . CYS A 1 123 ? 2.811 -1.486 -4.944 1.00 93.00 123 CYS A O 1
ATOM 962 N N . PHE A 1 124 ? 2.071 -2.994 -6.403 1.00 92.94 124 PHE A N 1
ATOM 963 C CA . PHE A 1 124 ? 0.907 -2.195 -6.800 1.00 92.94 124 PHE A CA 1
ATOM 964 C C . PHE A 1 124 ? -0.323 -2.498 -5.929 1.00 92.94 124 PHE A C 1
ATOM 966 O O . PHE A 1 124 ? -1.311 -3.075 -6.374 1.00 92.94 124 PHE A O 1
ATOM 973 N N . ASN A 1 125 ? -0.228 -2.169 -4.638 1.00 90.81 125 ASN A N 1
ATOM 974 C CA . ASN A 1 125 ? -1.313 -2.286 -3.656 1.00 90.81 125 ASN A CA 1
ATOM 975 C C . ASN A 1 125 ? -1.112 -1.289 -2.494 1.00 90.81 125 ASN A C 1
ATOM 977 O O . ASN A 1 125 ? -0.166 -0.501 -2.513 1.00 90.81 125 ASN A O 1
ATOM 981 N N . TYR A 1 126 ? -1.962 -1.332 -1.459 1.00 89.69 126 TYR A N 1
ATOM 982 C CA . TYR A 1 126 ? -1.906 -0.419 -0.305 1.00 89.69 126 TYR A CA 1
ATOM 983 C C . TYR A 1 126 ? -0.534 -0.335 0.394 1.00 89.69 126 TYR A C 1
ATOM 985 O O . TYR A 1 126 ? -0.195 0.724 0.925 1.00 89.69 126 TYR A O 1
ATOM 993 N N . GLY A 1 127 ? 0.282 -1.393 0.350 1.00 91.06 127 GLY A N 1
ATOM 994 C CA . GLY A 1 127 ? 1.636 -1.411 0.910 1.00 91.06 127 GLY A CA 1
ATOM 995 C C . GLY A 1 127 ? 2.584 -0.371 0.301 1.00 91.06 127 GLY A C 1
ATOM 996 O O . GLY A 1 127 ? 3.540 0.023 0.956 1.00 91.06 127 GLY A O 1
ATOM 997 N N . ALA A 1 128 ? 2.299 0.154 -0.894 1.00 92.44 128 ALA A N 1
ATOM 998 C CA . ALA A 1 128 ? 3.083 1.239 -1.488 1.00 92.44 128 ALA A CA 1
ATOM 999 C C . ALA A 1 128 ? 2.822 2.619 -0.871 1.00 92.44 128 ALA A C 1
ATOM 1001 O O . ALA A 1 128 ? 3.584 3.553 -1.122 1.00 92.44 128 ALA A O 1
ATOM 1002 N N . SER A 1 129 ? 1.766 2.768 -0.063 1.00 91.62 129 SER A N 1
ATOM 1003 C CA . SER A 1 129 ? 1.266 4.086 0.346 1.00 91.62 129 SER A CA 1
ATOM 1004 C C . SER A 1 129 ? 2.284 4.924 1.115 1.00 91.62 129 SER A C 1
ATOM 1006 O O . SER A 1 129 ? 2.266 6.147 0.999 1.00 91.62 129 SER A O 1
ATOM 1008 N N . ALA A 1 130 ? 3.160 4.289 1.897 1.00 93.12 130 ALA A N 1
ATOM 1009 C CA . ALA A 1 130 ? 4.184 4.995 2.661 1.00 93.12 130 ALA A CA 1
ATOM 1010 C C . ALA A 1 130 ? 5.318 5.530 1.768 1.00 93.12 130 ALA A C 1
ATOM 1012 O O . ALA A 1 130 ? 5.818 6.621 2.016 1.00 93.12 130 ALA A O 1
ATOM 1013 N N . SER A 1 131 ? 5.688 4.807 0.705 1.00 94.69 131 SER A N 1
ATOM 1014 C CA . SER A 1 131 ? 6.754 5.223 -0.217 1.00 94.69 131 SER A CA 1
ATOM 1015 C C . SER A 1 131 ? 6.273 6.144 -1.334 1.00 94.69 131 SER A C 1
ATOM 1017 O O . SER A 1 131 ? 6.986 7.073 -1.697 1.00 94.69 131 SER A O 1
ATOM 1019 N N . LEU A 1 132 ? 5.086 5.891 -1.890 1.00 92.94 132 LEU A N 1
ATOM 1020 C CA . LEU A 1 132 ? 4.644 6.491 -3.157 1.00 92.94 132 LEU A CA 1
ATOM 1021 C C . LEU A 1 132 ? 3.305 7.237 -3.044 1.00 92.94 132 LEU A C 1
ATOM 1023 O O . LEU A 1 132 ? 2.812 7.789 -4.025 1.00 92.94 132 LEU A O 1
ATOM 1027 N N . GLY A 1 133 ? 2.702 7.268 -1.853 1.00 89.62 133 GLY A N 1
ATOM 1028 C CA . GLY A 1 133 ? 1.370 7.827 -1.645 1.00 89.62 133 GLY A CA 1
ATOM 1029 C C . GLY A 1 133 ? 0.248 6.901 -2.129 1.00 89.62 133 GLY A C 1
ATOM 1030 O O . GLY A 1 133 ? 0.460 5.751 -2.508 1.00 89.62 133 GLY A O 1
ATOM 1031 N N . LYS A 1 134 ? -0.995 7.394 -2.091 1.00 84.56 134 LYS A N 1
ATOM 1032 C CA . LYS A 1 134 ? -2.210 6.600 -2.359 1.00 84.56 134 LYS A CA 1
ATOM 1033 C C . LYS A 1 134 ? -2.481 6.381 -3.858 1.00 84.56 134 LYS A C 1
ATOM 1035 O O . LYS A 1 134 ? -3.571 6.674 -4.339 1.00 84.56 134 LYS A O 1
ATOM 1040 N N . VAL A 1 135 ? -1.494 5.872 -4.588 1.00 82.62 135 VAL A N 1
ATOM 1041 C CA . VAL A 1 135 ? -1.559 5.661 -6.048 1.00 82.62 135 VAL A CA 1
ATOM 1042 C C . VAL A 1 135 ? -2.016 4.253 -6.448 1.00 82.62 135 VAL A C 1
ATOM 1044 O O . VAL A 1 135 ? -2.311 3.996 -7.603 1.00 82.62 135 VAL A O 1
ATOM 1047 N N . SER A 1 136 ? -2.092 3.315 -5.507 1.00 71.69 136 SER A N 1
ATOM 1048 C CA . SER A 1 136 ? -2.302 1.887 -5.805 1.00 71.69 136 SER A CA 1
ATOM 1049 C C . SER A 1 136 ? -3.409 1.222 -4.981 1.00 71.69 136 SER A C 1
ATOM 1051 O O . SER A 1 136 ? -3.718 0.052 -5.195 1.00 71.69 136 SER A O 1
ATOM 1053 N N . GLY A 1 137 ? -3.970 1.930 -3.994 1.00 67.94 137 GLY A N 1
ATOM 1054 C CA . GLY A 1 137 ? -4.887 1.354 -3.001 1.00 67.94 137 GLY A CA 1
ATOM 1055 C C . GLY A 1 137 ? -6.350 1.783 -3.122 1.00 67.94 137 GLY A C 1
ATOM 1056 O O . GLY A 1 137 ? -7.226 1.005 -2.764 1.00 67.94 137 GLY A O 1
ATOM 1057 N N . ASP A 1 138 ? -6.620 2.987 -3.635 1.00 73.25 138 ASP A N 1
ATOM 1058 C CA . ASP A 1 138 ? -7.963 3.580 -3.667 1.00 73.25 138 ASP A CA 1
ATOM 1059 C C . ASP A 1 138 ? -8.371 3.968 -5.101 1.00 73.25 138 ASP A C 1
ATOM 1061 O O . ASP A 1 138 ? -7.536 4.354 -5.921 1.00 73.25 138 ASP A O 1
ATOM 1065 N N . ILE A 1 139 ? -9.681 3.924 -5.385 1.00 77.81 139 ILE A N 1
ATOM 1066 C CA . ILE A 1 139 ? -10.280 4.240 -6.700 1.00 77.81 139 ILE A CA 1
ATOM 1067 C C . ILE A 1 139 ? -9.773 5.562 -7.310 1.00 77.81 139 ILE A C 1
ATOM 1069 O O . ILE A 1 139 ? -9.520 5.572 -8.510 1.00 77.81 139 ILE A O 1
ATOM 1073 N N . PRO A 1 140 ? -9.602 6.670 -6.557 1.00 77.81 140 PRO A N 1
ATOM 1074 C CA . PRO A 1 140 ? -9.213 7.937 -7.169 1.00 77.81 140 PRO A CA 1
ATOM 1075 C C . PRO A 1 140 ? -7.809 7.965 -7.776 1.00 77.81 140 PRO A C 1
ATOM 1077 O O . PRO A 1 140 ? -7.575 8.826 -8.608 1.00 77.81 140 PRO A O 1
ATOM 1080 N N . GLY A 1 141 ? -6.887 7.100 -7.337 1.00 81.88 141 GLY A N 1
ATOM 1081 C CA . GLY A 1 141 ? -5.482 7.138 -7.773 1.00 81.88 141 GLY A CA 1
ATOM 1082 C C . GLY A 1 141 ? -5.040 5.931 -8.595 1.00 81.88 141 GLY A C 1
ATOM 1083 O O . GLY A 1 141 ? -3.899 5.891 -9.049 1.00 81.88 141 GLY A O 1
ATOM 1084 N N . VAL A 1 142 ? -5.912 4.931 -8.764 1.00 88.50 142 VAL A N 1
ATOM 1085 C CA . VAL A 1 142 ? -5.538 3.648 -9.375 1.00 88.50 142 VAL A CA 1
ATOM 1086 C C . VAL A 1 142 ? -5.156 3.788 -10.848 1.00 88.50 142 VAL A C 1
ATOM 1088 O O . VAL A 1 142 ? -4.279 3.065 -11.310 1.00 88.50 142 VAL A O 1
ATOM 1091 N N . SER A 1 143 ? -5.774 4.715 -11.584 1.00 91.25 143 SER A N 1
ATOM 1092 C CA . SER A 1 143 ? -5.474 4.934 -13.003 1.00 91.25 143 SER A CA 1
ATOM 1093 C C . SER A 1 143 ? -4.075 5.520 -13.180 1.00 91.25 143 SER A C 1
ATOM 1095 O O . SER A 1 143 ? -3.278 5.002 -13.956 1.00 91.25 143 SER A O 1
ATOM 1097 N N . GLU A 1 144 ? -3.753 6.549 -12.401 1.00 91.94 144 GLU A N 1
ATOM 1098 C CA . GLU A 1 144 ? -2.462 7.231 -12.399 1.00 91.94 144 GLU A CA 1
ATOM 1099 C C . GLU A 1 144 ? -1.348 6.285 -11.946 1.00 91.94 144 GLU A C 1
ATOM 1101 O O . GLU A 1 144 ? -0.282 6.229 -12.558 1.00 91.94 144 GLU A O 1
ATOM 1106 N N . GLY A 1 145 ? -1.596 5.492 -10.901 1.00 92.69 145 GLY A N 1
ATOM 1107 C CA . GLY A 1 145 ? -0.638 4.489 -10.455 1.00 92.69 145 GLY A CA 1
ATOM 1108 C C . GLY A 1 145 ? -0.450 3.347 -11.455 1.00 92.69 145 GLY A C 1
ATOM 1109 O O . GLY A 1 145 ? 0.673 2.872 -11.622 1.00 92.69 145 GLY A O 1
ATOM 1110 N N . ALA A 1 146 ? -1.508 2.926 -12.154 1.00 93.81 146 ALA A N 1
ATOM 1111 C CA . ALA A 1 146 ? -1.408 1.913 -13.201 1.00 93.81 146 ALA A CA 1
ATOM 1112 C C . ALA A 1 146 ? -0.620 2.432 -14.412 1.00 93.81 146 ALA A C 1
ATOM 1114 O O . ALA A 1 146 ? 0.211 1.705 -14.953 1.00 93.81 146 ALA A O 1
ATOM 1115 N N . GLU A 1 147 ? -0.826 3.691 -14.809 1.00 95.00 147 GLU A N 1
ATOM 1116 C CA . GLU A 1 147 ? -0.030 4.334 -15.858 1.00 95.00 147 GLU A CA 1
ATOM 1117 C C . GLU A 1 147 ? 1.444 4.440 -15.448 1.00 95.00 147 GLU A C 1
ATOM 1119 O O . GLU A 1 147 ? 2.330 4.092 -16.230 1.00 95.00 147 GLU A O 1
ATOM 1124 N N . TRP A 1 148 ? 1.721 4.858 -14.210 1.00 93.94 148 TRP A N 1
ATOM 1125 C CA . TRP A 1 148 ? 3.082 4.907 -13.678 1.00 93.94 148 TRP A CA 1
ATOM 1126 C C . TRP A 1 148 ? 3.751 3.531 -13.737 1.00 93.94 148 TRP A C 1
ATOM 1128 O O . TRP A 1 148 ? 4.834 3.406 -14.314 1.00 93.94 148 TRP A O 1
ATOM 1138 N N . LEU A 1 149 ? 3.084 2.492 -13.227 1.00 95.38 149 LEU A N 1
ATOM 1139 C CA . LEU A 1 149 ? 3.584 1.120 -13.271 1.00 95.38 149 LEU A CA 1
ATOM 1140 C C . LEU A 1 149 ? 3.844 0.652 -14.706 1.00 95.38 149 LEU A C 1
ATOM 1142 O O . LEU A 1 149 ? 4.898 0.087 -14.987 1.00 95.38 149 LEU A O 1
ATOM 1146 N N . ALA A 1 150 ? 2.910 0.906 -15.623 1.00 97.00 150 ALA A N 1
ATOM 1147 C CA . ALA A 1 150 ? 3.052 0.513 -17.020 1.00 97.00 150 ALA A CA 1
ATOM 1148 C C . ALA A 1 150 ? 4.258 1.196 -17.683 1.00 97.00 150 ALA A C 1
ATOM 1150 O O . ALA A 1 150 ? 5.025 0.538 -18.385 1.00 97.00 150 ALA A O 1
ATOM 1151 N N . ARG A 1 151 ? 4.467 2.496 -17.429 1.00 96.81 151 ARG A N 1
ATOM 1152 C CA . ARG A 1 151 ? 5.625 3.242 -17.951 1.00 96.81 151 ARG A CA 1
ATOM 1153 C C . ARG A 1 151 ? 6.940 2.730 -17.368 1.00 96.81 151 ARG A C 1
ATOM 1155 O O . ARG A 1 151 ? 7.903 2.585 -18.115 1.00 96.81 151 ARG A O 1
ATOM 1162 N N . ALA A 1 152 ? 6.972 2.439 -16.067 1.00 95.56 152 ALA A N 1
ATOM 1163 C CA . ALA A 1 152 ? 8.129 1.854 -15.396 1.00 95.56 152 ALA A CA 1
ATOM 1164 C C . ALA A 1 152 ? 8.497 0.487 -15.993 1.00 95.56 152 ALA A C 1
ATOM 1166 O O . ALA A 1 152 ? 9.626 0.292 -16.432 1.00 95.56 152 ALA A O 1
ATOM 1167 N N . LEU A 1 153 ? 7.525 -0.423 -16.095 1.00 96.62 153 LEU A N 1
ATOM 1168 C CA . LEU A 1 153 ? 7.711 -1.749 -16.685 1.00 96.62 153 LEU A CA 1
ATOM 1169 C C . LEU A 1 153 ? 8.184 -1.677 -18.138 1.00 96.62 153 LEU A C 1
ATOM 1171 O O . LEU A 1 153 ? 9.134 -2.361 -18.505 1.00 96.62 153 LEU A O 1
ATOM 1175 N N . ALA A 1 154 ? 7.547 -0.838 -18.960 1.00 97.06 154 ALA A N 1
ATOM 1176 C CA . ALA A 1 154 ? 7.930 -0.675 -20.358 1.00 97.06 154 ALA A CA 1
ATOM 1177 C C . ALA A 1 154 ? 9.372 -0.167 -20.495 1.00 97.06 154 ALA A C 1
ATOM 1179 O O . ALA A 1 154 ? 10.117 -0.681 -21.324 1.00 97.06 154 ALA A O 1
ATOM 1180 N N . ALA A 1 155 ? 9.781 0.801 -19.668 1.00 95.69 155 ALA A N 1
ATOM 1181 C CA . ALA A 1 155 ? 11.152 1.304 -19.662 1.00 95.69 155 ALA A CA 1
ATOM 1182 C C . ALA A 1 155 ? 12.162 0.221 -19.248 1.00 95.69 155 ALA A C 1
ATOM 1184 O O . ALA A 1 155 ? 13.199 0.089 -19.896 1.00 95.69 155 ALA A O 1
ATOM 1185 N N . THR A 1 156 ? 11.852 -0.567 -18.213 1.00 95.31 156 THR A N 1
ATOM 1186 C CA . THR A 1 156 ? 12.715 -1.660 -17.746 1.00 95.31 156 THR A CA 1
ATOM 1187 C C . THR A 1 156 ? 12.875 -2.740 -18.809 1.00 95.31 156 THR A C 1
ATOM 1189 O O . THR A 1 156 ? 14.002 -3.048 -19.182 1.00 95.31 156 THR A O 1
ATOM 1192 N N . LEU A 1 157 ? 11.772 -3.254 -19.359 1.00 96.00 157 LEU A N 1
ATOM 1193 C CA . LEU A 1 157 ? 11.810 -4.295 -20.391 1.00 96.00 157 LEU A CA 1
ATOM 1194 C C . LEU A 1 157 ? 12.533 -3.810 -21.654 1.00 96.00 157 LEU A C 1
ATOM 1196 O O . LEU A 1 157 ? 13.371 -4.519 -22.201 1.00 96.00 157 LEU A O 1
ATOM 1200 N N . TYR A 1 158 ? 12.282 -2.569 -22.080 1.00 96.88 158 TYR A N 1
ATOM 1201 C CA . TYR A 1 158 ? 12.982 -1.985 -23.226 1.00 96.88 158 TYR A CA 1
ATOM 1202 C C . TYR A 1 158 ? 14.495 -1.870 -22.991 1.00 96.88 158 TYR A C 1
ATOM 1204 O O . TYR A 1 158 ? 15.284 -2.096 -23.906 1.00 96.88 158 TYR A O 1
ATOM 1212 N N . ALA A 1 159 ? 14.914 -1.512 -21.773 1.00 96.19 159 ALA A N 1
ATOM 1213 C CA . ALA A 1 159 ? 16.326 -1.437 -21.415 1.00 96.19 159 ALA A CA 1
ATOM 1214 C C . ALA A 1 1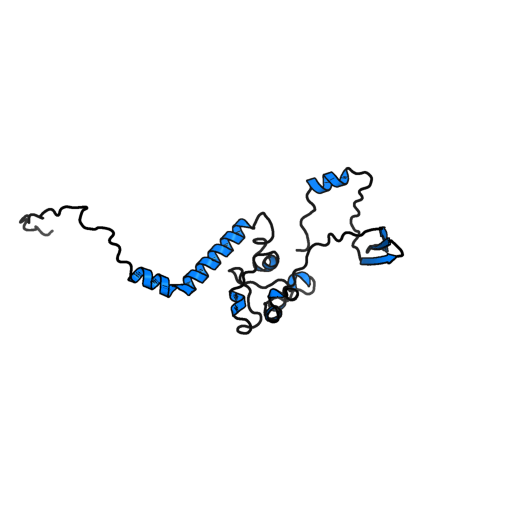59 ? 16.985 -2.826 -21.355 1.00 96.19 159 ALA A C 1
ATOM 1216 O O . ALA A 1 159 ? 18.132 -2.965 -21.777 1.00 96.19 159 ALA A O 1
ATOM 1217 N N . GLU A 1 160 ? 16.271 -3.845 -20.866 1.00 95.56 160 GLU A N 1
ATOM 1218 C CA . GLU A 1 160 ? 16.732 -5.240 -20.867 1.00 95.56 160 GLU A CA 1
ATOM 1219 C C . GLU A 1 160 ? 16.916 -5.780 -22.296 1.00 95.56 160 GLU A C 1
ATOM 1221 O O . GLU A 1 160 ? 17.906 -6.459 -22.573 1.00 95.56 160 GLU A O 1
ATOM 1226 N N . ASP A 1 161 ? 16.029 -5.396 -23.218 1.00 97.56 161 ASP A N 1
ATOM 1227 C CA . ASP A 1 161 ? 16.019 -5.851 -24.614 1.00 97.56 161 ASP A CA 1
ATOM 1228 C C . ASP A 1 161 ? 16.701 -4.882 -25.600 1.00 97.56 161 ASP A C 1
ATOM 1230 O O . ASP A 1 161 ? 16.563 -5.020 -26.823 1.00 97.56 161 ASP A O 1
ATOM 1234 N N . ILE A 1 162 ? 17.473 -3.906 -25.107 1.00 97.62 162 ILE A N 1
ATOM 1235 C CA . ILE A 1 162 ? 18.016 -2.818 -25.937 1.00 97.62 162 ILE A CA 1
ATOM 1236 C C . ILE A 1 162 ? 18.849 -3.319 -27.124 1.00 97.62 162 ILE A C 1
ATOM 1238 O O . ILE A 1 162 ? 18.740 -2.782 -28.224 1.00 97.62 162 ILE A O 1
ATOM 1242 N N . GLU A 1 163 ? 19.626 -4.387 -26.939 1.00 98.06 163 GLU A N 1
ATOM 1243 C CA . GLU A 1 163 ? 20.441 -4.997 -27.996 1.00 98.06 163 GLU A CA 1
ATOM 1244 C C . GLU A 1 163 ? 19.584 -5.610 -29.113 1.00 98.06 163 GLU A C 1
ATOM 1246 O O . GLU A 1 163 ? 19.939 -5.553 -30.293 1.00 98.06 163 GLU A O 1
ATOM 1251 N N . THR A 1 164 ? 18.429 -6.177 -28.757 1.00 97.69 164 THR A N 1
ATOM 1252 C CA . THR A 1 164 ? 17.466 -6.732 -29.716 1.00 97.69 164 THR A CA 1
ATOM 1253 C C . THR A 1 164 ? 16.832 -5.612 -30.533 1.00 97.69 164 THR A C 1
ATOM 1255 O O . THR A 1 164 ? 16.788 -5.690 -31.763 1.00 97.69 164 THR A O 1
ATOM 1258 N N . HIS A 1 165 ? 16.390 -4.540 -29.870 1.00 96.88 165 HIS A N 1
ATOM 1259 C CA . HIS A 1 165 ? 15.834 -3.365 -30.542 1.00 96.88 165 HIS A CA 1
ATOM 1260 C C . HIS A 1 165 ? 16.867 -2.670 -31.437 1.00 96.88 165 HIS A C 1
ATOM 1262 O O . HIS A 1 165 ? 16.552 -2.292 -32.566 1.00 96.88 165 HIS A O 1
ATOM 1268 N N . TRP A 1 166 ? 18.111 -2.560 -30.967 1.00 97.56 166 TRP A N 1
ATOM 1269 C CA . TRP A 1 166 ? 19.217 -1.983 -31.723 1.00 97.56 166 TRP A CA 1
ATOM 1270 C C . TRP A 1 166 ? 19.526 -2.777 -32.994 1.00 97.56 166 TRP A C 1
ATOM 1272 O O . TRP A 1 166 ? 19.638 -2.186 -34.068 1.00 97.56 166 TRP A O 1
ATOM 1282 N N . ARG A 1 167 ? 19.583 -4.115 -32.916 1.00 98.00 167 ARG A N 1
ATOM 1283 C CA . ARG A 1 167 ? 19.704 -4.950 -34.124 1.00 98.00 167 ARG A CA 1
ATOM 1284 C C . ARG A 1 167 ? 18.543 -4.745 -35.084 1.00 98.00 167 ARG A C 1
ATOM 1286 O O . ARG A 1 167 ? 18.788 -4.558 -36.266 1.00 98.00 167 ARG A O 1
ATOM 1293 N N . GLY A 1 168 ? 17.307 -4.705 -34.586 1.00 96.69 168 GLY A N 1
ATOM 1294 C CA . GLY A 1 168 ? 16.138 -4.449 -35.429 1.00 96.69 168 GLY A CA 1
ATOM 1295 C C . GLY A 1 168 ? 16.228 -3.129 -36.203 1.00 96.69 168 GLY A C 1
ATOM 1296 O O . GLY A 1 168 ? 15.784 -3.064 -37.346 1.00 96.69 168 GLY A O 1
ATOM 1297 N N . LEU A 1 169 ? 16.841 -2.098 -35.611 1.00 95.75 169 LEU A N 1
ATOM 1298 C CA . LEU A 1 169 ? 17.099 -0.825 -36.285 1.00 95.75 169 LEU A CA 1
ATOM 1299 C C . LEU A 1 169 ? 18.197 -0.942 -37.353 1.00 95.75 169 LEU A C 1
ATOM 1301 O O . LEU A 1 169 ? 18.035 -0.400 -38.442 1.00 95.75 169 LEU A O 1
ATOM 1305 N N . LEU A 1 170 ? 19.297 -1.639 -37.055 1.00 97.06 170 LEU A N 1
ATOM 1306 C CA . LEU A 1 170 ? 20.381 -1.867 -38.019 1.00 97.06 170 LEU A CA 1
ATOM 1307 C C . LEU A 1 170 ? 19.934 -2.720 -39.213 1.00 97.06 170 LEU A C 1
ATOM 1309 O O . LEU A 1 170 ? 20.341 -2.458 -40.342 1.00 97.06 170 LEU A O 1
ATOM 1313 N N . ASP A 1 171 ? 19.081 -3.711 -38.963 1.00 96.88 171 ASP A N 1
ATOM 1314 C CA . ASP A 1 171 ? 18.558 -4.634 -39.972 1.00 96.88 171 ASP A CA 1
ATOM 1315 C C . ASP A 1 171 ? 17.381 -4.034 -40.769 1.00 96.88 171 ASP A C 1
ATOM 1317 O O . ASP A 1 171 ? 16.874 -4.659 -41.707 1.00 96.88 171 ASP A O 1
ATOM 1321 N N . TYR A 1 172 ? 16.914 -2.827 -40.420 1.00 93.69 172 TYR A N 1
ATOM 1322 C CA . TYR A 1 172 ? 15.792 -2.181 -41.093 1.00 93.69 172 TYR A CA 1
ATOM 1323 C C . TYR A 1 172 ? 16.158 -1.803 -42.535 1.00 93.69 172 TYR A C 1
ATOM 1325 O O . TYR A 1 172 ? 16.836 -0.813 -42.799 1.00 93.69 172 TYR A O 1
ATOM 1333 N N . ALA A 1 173 ? 15.654 -2.593 -43.482 1.00 93.19 173 ALA A N 1
ATOM 1334 C CA . ALA A 1 173 ? 15.907 -2.432 -44.913 1.00 93.19 173 ALA A CA 1
ATOM 1335 C C . ALA A 1 173 ? 14.629 -2.179 -45.729 1.00 93.19 173 ALA A C 1
ATOM 1337 O O . ALA A 1 173 ? 14.631 -2.359 -46.945 1.00 93.19 173 ALA A O 1
ATOM 1338 N N . LYS A 1 174 ? 13.518 -1.794 -45.082 1.00 92.94 174 LYS A N 1
ATOM 1339 C CA . LYS A 1 174 ? 12.286 -1.459 -45.804 1.00 92.94 174 LYS A CA 1
ATOM 1340 C C . LYS A 1 174 ? 12.465 -0.085 -46.468 1.00 92.94 174 LYS A C 1
ATOM 1342 O O . LYS A 1 174 ? 12.575 0.905 -45.741 1.00 92.94 174 LYS A O 1
ATOM 1347 N N . PRO A 1 175 ? 12.501 -0.006 -47.810 1.00 89.50 175 PRO A N 1
ATOM 1348 C CA . PRO A 1 175 ? 12.644 1.269 -48.493 1.00 89.50 175 PRO A CA 1
ATOM 1349 C C . PRO A 1 175 ? 11.387 2.116 -48.274 1.00 89.50 175 PRO A C 1
ATOM 1351 O O . PRO A 1 175 ? 10.271 1.602 -48.348 1.00 89.50 175 PRO A O 1
ATOM 1354 N N . GLU A 1 176 ? 11.579 3.405 -47.993 1.00 89.81 176 GLU A N 1
ATOM 1355 C CA . GLU A 1 176 ? 10.480 4.383 -47.973 1.00 89.81 176 GLU A CA 1
ATOM 1356 C C . GLU A 1 176 ? 10.047 4.749 -49.396 1.00 89.81 176 GLU A C 1
ATOM 1358 O O . GLU A 1 176 ? 8.871 4.979 -49.645 1.00 89.81 176 GLU A O 1
ATOM 1363 N N . LEU A 1 177 ? 11.010 4.776 -50.320 1.00 90.81 177 LEU A N 1
ATOM 1364 C CA . LEU A 1 177 ? 10.818 5.100 -51.726 1.00 90.81 177 LEU A CA 1
ATOM 1365 C C . LEU A 1 177 ? 11.405 3.980 -52.579 1.00 90.81 177 LEU A C 1
ATOM 1367 O O . LEU A 1 177 ? 12.525 3.532 -52.310 1.00 90.81 177 LEU A O 1
ATOM 1371 N N . ASP A 1 178 ? 10.682 3.549 -53.607 1.00 91.00 178 ASP A N 1
ATOM 1372 C CA . ASP A 1 178 ? 11.132 2.485 -54.516 1.00 91.00 178 ASP A CA 1
ATOM 1373 C C . ASP A 1 178 ? 11.504 2.987 -55.919 1.00 91.00 178 ASP A C 1
ATOM 1375 O O . ASP A 1 178 ? 11.947 2.210 -56.769 1.00 91.00 178 ASP A O 1
ATOM 1379 N N . GLY A 1 179 ? 11.401 4.300 -56.140 1.00 88.38 179 GLY A N 1
ATOM 1380 C CA . GLY A 1 179 ? 11.758 4.956 -57.392 1.00 88.38 179 GLY A CA 1
ATOM 1381 C C . GLY A 1 179 ? 10.626 4.961 -58.415 1.00 88.38 179 GLY A C 1
ATOM 1382 O O . GLY A 1 179 ? 10.817 5.486 -59.512 1.00 88.38 179 GLY A O 1
ATOM 1383 N N . SER A 1 180 ? 9.453 4.415 -58.081 1.00 91.69 180 SER A N 1
ATOM 1384 C CA . SER A 1 180 ? 8.243 4.562 -58.896 1.00 91.69 180 SER A CA 1
ATOM 1385 C C . SER A 1 180 ? 7.595 5.944 -58.761 1.00 91.69 180 SER A C 1
ATOM 1387 O O . SER A 1 180 ? 6.767 6.322 -59.591 1.00 91.69 180 SER A O 1
ATOM 1389 N N . GLU A 1 181 ? 7.969 6.718 -57.741 1.00 95.06 181 GLU A N 1
ATOM 1390 C CA . GLU A 1 181 ? 7.283 7.954 -57.370 1.00 95.06 181 GLU A CA 1
ATOM 1391 C C . GLU A 1 181 ? 7.719 9.175 -58.198 1.00 95.06 181 GLU A C 1
ATOM 1393 O O . GLU A 1 181 ? 7.027 10.195 -58.191 1.00 95.06 181 GLU A O 1
ATOM 1398 N N . TRP A 1 182 ? 8.841 9.109 -58.926 1.00 90.50 182 TRP A N 1
ATOM 1399 C CA . TRP A 1 182 ? 9.342 10.230 -59.729 1.00 90.50 182 TRP A CA 1
ATOM 1400 C C . TRP A 1 182 ? 9.954 9.804 -61.063 1.00 90.50 182 TRP A C 1
ATOM 1402 O O . TRP A 1 182 ? 10.349 8.667 -61.291 1.00 90.50 182 TRP A O 1
ATOM 1412 N N . THR A 1 183 ? 10.078 10.776 -61.962 1.00 91.25 183 THR A N 1
ATOM 1413 C CA . THR A 1 183 ? 10.897 10.680 -63.173 1.00 91.25 183 THR A CA 1
ATOM 1414 C C . THR A 1 183 ? 11.961 11.764 -63.093 1.00 91.25 183 THR A C 1
ATOM 1416 O O . THR A 1 183 ? 11.635 12.926 -62.852 1.00 91.25 183 THR A O 1
ATOM 1419 N N . ALA A 1 184 ? 13.231 11.392 -63.251 1.00 88.75 184 ALA A N 1
ATOM 1420 C CA . ALA A 1 184 ? 14.323 12.357 -63.218 1.00 88.75 184 ALA A CA 1
ATOM 1421 C C . ALA A 1 184 ? 14.215 13.324 -64.409 1.00 88.75 184 ALA A C 1
ATOM 1423 O O . ALA A 1 184 ? 14.079 12.893 -65.553 1.00 88.75 184 ALA A O 1
ATOM 1424 N N . SER A 1 185 ? 14.287 14.626 -64.140 1.00 89.19 185 SER A N 1
ATOM 1425 C CA . SER A 1 185 ? 14.477 15.650 -65.168 1.00 89.19 185 SER A CA 1
ATOM 1426 C C . SER A 1 185 ? 15.967 15.891 -65.394 1.00 89.19 185 SER A C 1
ATOM 1428 O O . SER A 1 185 ? 16.724 15.968 -64.424 1.00 89.19 185 SER A O 1
ATOM 1430 N N . GLU A 1 186 ? 16.385 16.073 -66.645 1.00 88.12 186 GLU A N 1
ATOM 1431 C CA . GLU A 1 186 ? 17.750 16.506 -66.949 1.00 88.12 186 GLU A CA 1
ATOM 1432 C C . GLU A 1 186 ? 17.966 17.960 -66.505 1.00 88.12 186 GLU A C 1
ATOM 1434 O O . GLU A 1 186 ? 17.129 18.836 -66.738 1.00 88.12 186 GLU A O 1
ATOM 1439 N N . LEU A 1 187 ? 19.089 18.210 -65.825 1.00 84.31 187 LEU A N 1
ATOM 1440 C CA . LEU A 1 187 ? 19.538 19.562 -65.517 1.00 84.31 187 LEU A CA 1
ATOM 1441 C C . LEU A 1 187 ? 20.347 20.074 -66.706 1.00 84.31 187 LEU A C 1
ATOM 1443 O O . LEU A 1 187 ? 21.519 19.730 -66.852 1.00 84.31 187 LEU A O 1
ATOM 1447 N N . GLU A 1 188 ? 19.725 20.909 -67.530 1.00 83.06 188 GLU A N 1
ATOM 1448 C CA . GLU A 1 188 ? 20.419 21.608 -68.611 1.00 83.06 188 GLU A CA 1
ATOM 1449 C C . GLU A 1 188 ? 21.457 22.580 -68.021 1.00 83.06 188 GLU A C 1
ATOM 1451 O O . GLU A 1 188 ? 21.083 23.496 -67.273 1.00 83.06 188 GLU A O 1
ATOM 1456 N N . PRO A 1 189 ? 22.761 22.421 -68.320 1.00 74.50 189 PRO A N 1
ATOM 1457 C CA . PRO A 1 189 ? 23.776 23.354 -67.866 1.00 74.50 189 PRO A CA 1
ATOM 1458 C C . PRO A 1 189 ? 23.551 24.705 -68.546 1.00 74.50 189 PRO A C 1
ATOM 1460 O O . PRO A 1 189 ? 23.858 24.895 -69.720 1.00 74.50 189 PRO A O 1
ATOM 1463 N N . THR A 1 190 ? 23.040 25.691 -67.815 1.00 73.31 190 THR A N 1
ATOM 1464 C CA . THR A 1 190 ? 23.171 27.080 -68.259 1.00 73.31 190 THR A CA 1
ATOM 1465 C C . THR A 1 190 ? 24.624 27.512 -68.089 1.00 73.31 190 THR A C 1
ATOM 1467 O O . THR A 1 190 ? 25.076 27.686 -66.957 1.00 73.31 190 THR A O 1
ATOM 1470 N N . GLU A 1 191 ? 25.335 27.740 -69.197 1.00 65.56 191 GLU A N 1
ATOM 1471 C CA . GLU A 1 191 ? 26.576 28.525 -69.230 1.00 65.56 191 GLU A CA 1
ATOM 1472 C C . GLU A 1 191 ? 26.262 29.969 -68.812 1.00 65.56 191 GLU A C 1
ATOM 1474 O O . GLU A 1 191 ? 26.088 30.875 -69.623 1.00 65.56 191 GLU A O 1
ATOM 1479 N N . ARG A 1 192 ? 26.113 30.198 -67.511 1.00 66.25 192 ARG A N 1
ATOM 1480 C CA . ARG A 1 192 ? 26.253 31.532 -66.942 1.00 66.25 192 ARG A CA 1
ATOM 1481 C C . ARG A 1 192 ? 27.632 31.579 -66.319 1.00 66.25 192 ARG A C 1
ATOM 1483 O O . ARG A 1 192 ? 27.841 31.004 -65.255 1.00 66.25 192 ARG A O 1
ATOM 1490 N N . GLU A 1 193 ? 28.562 32.257 -66.991 1.00 62.75 193 GLU A N 1
ATOM 1491 C CA . GLU A 1 193 ? 29.779 32.743 -66.343 1.00 62.75 193 GLU A CA 1
ATOM 1492 C C . GLU A 1 193 ? 29.336 33.549 -65.119 1.00 62.75 193 GLU A C 1
ATOM 1494 O O . GLU A 1 193 ? 28.711 34.606 -65.237 1.00 62.75 193 GLU A O 1
ATOM 1499 N N . GLY A 1 194 ? 29.549 32.992 -63.929 1.00 61.00 194 GLY A N 1
ATOM 1500 C CA . GLY A 1 194 ? 29.183 33.664 -62.695 1.00 61.00 194 GLY A CA 1
ATOM 1501 C C . GLY A 1 194 ? 29.948 34.978 -62.595 1.00 61.00 194 GLY A C 1
ATOM 1502 O O . GLY A 1 194 ? 31.170 34.970 -62.476 1.00 61.00 194 GLY A O 1
ATOM 1503 N N . GLN A 1 195 ? 29.243 36.110 -62.599 1.00 58.91 195 GLN A N 1
ATOM 1504 C CA . GLN A 1 195 ? 29.793 37.318 -61.996 1.00 58.91 195 GLN A CA 1
ATOM 1505 C C . GLN A 1 195 ? 29.751 37.110 -60.485 1.00 58.91 195 GLN A C 1
ATOM 1507 O O . GLN A 1 195 ? 28.697 37.187 -59.856 1.00 58.91 195 GLN A O 1
ATOM 1512 N N . VAL A 1 196 ? 30.907 36.753 -59.933 1.00 59.50 196 VAL A N 1
ATOM 1513 C CA . VAL A 1 196 ? 31.142 36.719 -58.490 1.00 59.50 196 VAL A CA 1
ATOM 1514 C C . VAL A 1 196 ? 31.015 38.153 -57.969 1.00 59.50 196 VAL A C 1
ATOM 1516 O O . VAL A 1 196 ? 31.632 39.057 -58.536 1.00 59.50 196 VAL A O 1
ATOM 1519 N N . ALA A 1 197 ? 30.186 38.353 -56.944 1.00 55.72 197 ALA A N 1
ATOM 1520 C CA . ALA A 1 197 ? 30.130 39.602 -56.185 1.00 55.72 197 ALA A CA 1
ATOM 1521 C C . ALA A 1 197 ? 31.325 39.715 -55.229 1.00 55.72 197 ALA A C 1
ATOM 1523 O O . ALA A 1 197 ? 31.757 38.656 -54.713 1.00 55.72 197 ALA A O 1
#

pLDDT: mean 91.05, std 8.51, range [55.72, 98.12]